Protein AF-A0A8J6JQ94-F1 (afdb_monomer_lite)

pLDDT: mean 73.62, std 25.71, range [22.78, 98.62]

Secondary structure (DSSP, 8-state):
----------TT---PPEEEEE-------TTSPPPS--PPP---SSS---EE------S--SSSSSPPTTPPP--HHHHHHHTSGGGTSS-TTSPPP--SS-HHHHHHHHHHHHHHHHHHHHTTTSPPPSEEEEEHHHHHHHTTTHHHHHHHHHS----TT-TT-SEEEEEETTEEEEEE--GGGHHHHHHHHT---GGGSSHHHHHHTHHHHHHHHHHHHHTS-HHHHHHHHHHTT--EEE---HHHHTT-HHHHHTT-B-TTS-B--S--BTTBPPP-

Structure (mmCIF, N/CA/C/O backbone):
data_AF-A0A8J6JQ94-F1
#
_entry.id   AF-A0A8J6JQ94-F1
#
loop_
_atom_site.group_PDB
_atom_site.id
_atom_site.type_symbol
_atom_site.label_atom_id
_atom_site.label_alt_id
_atom_site.label_comp_id
_atom_site.label_asym_id
_atom_site.label_entity_id
_atom_site.label_seq_id
_atom_site.pdbx_PDB_ins_code
_atom_site.Cartn_x
_atom_site.Cartn_y
_atom_site.Cartn_z
_atom_site.occupancy
_atom_site.B_iso_or_equiv
_atom_site.auth_seq_id
_atom_site.auth_comp_id
_atom_site.auth_asym_id
_atom_site.auth_atom_id
_atom_site.pdbx_PDB_model_num
ATOM 1 N N . TYR A 1 1 ? 13.374 -27.494 -14.392 1.00 22.78 1 TYR A N 1
ATOM 2 C CA . TYR A 1 1 ? 12.382 -27.706 -15.457 1.00 22.78 1 TYR A CA 1
ATOM 3 C C . TYR A 1 1 ? 12.717 -26.686 -16.516 1.00 22.78 1 TYR A C 1
ATOM 5 O O . TYR A 1 1 ? 12.413 -25.514 -16.333 1.00 22.78 1 TYR A O 1
ATOM 13 N N . ASP A 1 2 ? 13.472 -27.131 -17.515 1.00 27.70 2 ASP A N 1
ATOM 14 C CA . ASP A 1 2 ? 13.802 -26.356 -18.704 1.00 27.70 2 ASP A CA 1
ATOM 15 C C . ASP A 1 2 ? 12.518 -26.090 -19.487 1.00 27.70 2 ASP A C 1
ATOM 17 O O . ASP A 1 2 ? 11.820 -27.025 -19.881 1.00 27.70 2 ASP A O 1
ATOM 21 N N . ALA A 1 3 ? 12.187 -24.819 -19.683 1.00 23.89 3 ALA A N 1
ATOM 22 C CA . ALA A 1 3 ? 11.188 -24.394 -20.648 1.00 23.89 3 ALA A CA 1
ATOM 23 C C . ALA A 1 3 ? 11.778 -23.205 -21.403 1.00 23.89 3 ALA A C 1
ATOM 25 O O . ALA A 1 3 ? 12.118 -22.182 -20.809 1.00 23.89 3 ALA A O 1
ATOM 26 N N . ALA A 1 4 ? 11.978 -23.428 -22.698 1.00 22.81 4 ALA A N 1
ATOM 27 C CA . ALA A 1 4 ? 12.585 -22.524 -23.653 1.00 22.81 4 ALA A CA 1
ATOM 28 C C . ALA A 1 4 ? 11.870 -21.167 -23.682 1.00 22.81 4 ALA A C 1
ATOM 30 O O . ALA A 1 4 ? 10.653 -21.113 -23.829 1.00 22.81 4 ALA A O 1
ATOM 31 N N . ILE A 1 5 ? 12.646 -20.087 -23.588 1.00 26.58 5 ILE A N 1
ATOM 32 C CA . ILE A 1 5 ? 12.210 -18.753 -23.996 1.00 26.58 5 ILE A CA 1
ATOM 33 C C . ILE A 1 5 ? 12.167 -18.787 -25.526 1.00 26.58 5 ILE A C 1
ATOM 35 O O . ILE A 1 5 ? 13.197 -18.982 -26.166 1.00 26.58 5 ILE A O 1
ATOM 39 N N . GLY A 1 6 ? 10.970 -18.693 -26.104 1.00 23.58 6 GLY A N 1
ATOM 40 C CA . GLY A 1 6 ? 10.789 -18.660 -27.553 1.00 23.58 6 GLY A CA 1
ATOM 41 C C . GLY A 1 6 ? 11.335 -17.367 -28.160 1.00 23.58 6 GLY A C 1
ATOM 42 O O . GLY A 1 6 ? 11.055 -16.273 -27.669 1.00 23.58 6 GLY A O 1
ATOM 43 N N . ASP A 1 7 ? 12.091 -17.499 -29.249 1.00 22.88 7 ASP A N 1
ATOM 44 C CA . ASP A 1 7 ? 12.628 -16.382 -30.024 1.00 22.88 7 ASP A CA 1
ATOM 45 C C . ASP A 1 7 ? 11.503 -15.509 -30.602 1.00 22.88 7 ASP A C 1
ATOM 47 O O . ASP A 1 7 ? 10.719 -15.942 -31.451 1.00 22.88 7 ASP A O 1
ATOM 51 N N . LEU A 1 8 ? 11.445 -14.240 -30.186 1.00 26.86 8 LEU A N 1
ATOM 52 C CA . LEU A 1 8 ? 10.602 -13.229 -30.821 1.00 26.86 8 LEU A CA 1
ATOM 53 C C . LEU A 1 8 ? 11.426 -12.485 -31.885 1.00 26.86 8 LEU A C 1
ATOM 55 O O . LEU A 1 8 ? 12.088 -11.485 -31.607 1.00 26.86 8 LEU A O 1
ATOM 59 N N . ALA A 1 9 ? 11.397 -12.976 -33.124 1.00 26.77 9 ALA A N 1
ATOM 60 C CA . ALA A 1 9 ? 12.071 -12.334 -34.249 1.00 26.77 9 ALA A CA 1
ATOM 61 C C . ALA A 1 9 ? 11.281 -11.105 -34.744 1.00 26.77 9 ALA A C 1
ATOM 63 O O . ALA A 1 9 ? 10.222 -11.234 -35.358 1.00 26.77 9 ALA A O 1
ATOM 64 N N . VAL A 1 10 ? 11.816 -9.898 -34.530 1.00 31.27 10 VAL A N 1
ATOM 65 C CA . VAL A 1 10 ? 11.388 -8.689 -35.252 1.00 31.27 10 VAL A CA 1
ATOM 66 C C . VAL A 1 10 ? 12.379 -8.460 -36.390 1.00 31.27 10 VAL A C 1
ATOM 68 O O . VAL A 1 10 ? 13.511 -8.039 -36.170 1.00 31.27 10 VAL A O 1
ATOM 71 N N . ALA A 1 11 ? 11.973 -8.781 -37.617 1.00 26.17 11 ALA A N 1
ATOM 72 C CA . ALA A 1 11 ? 12.808 -8.599 -38.798 1.00 26.17 11 ALA A CA 1
ATOM 73 C C . ALA A 1 11 ? 13.051 -7.101 -39.087 1.00 26.17 11 ALA A C 1
ATOM 75 O O . ALA A 1 11 ? 12.090 -6.350 -39.254 1.00 26.17 11 ALA A O 1
ATOM 76 N N . GLY A 1 12 ? 14.324 -6.688 -39.207 1.00 31.45 12 GLY A N 1
ATOM 77 C CA . GLY A 1 12 ? 14.699 -5.474 -39.951 1.00 31.45 12 GLY A CA 1
ATOM 78 C C . GLY A 1 12 ? 15.525 -4.377 -39.260 1.00 31.45 12 GLY A C 1
ATOM 79 O O . GLY A 1 12 ? 15.687 -3.333 -39.882 1.00 31.45 12 GLY A O 1
ATOM 80 N N . ALA A 1 13 ? 16.068 -4.558 -38.049 1.00 32.56 13 ALA A N 1
ATOM 81 C CA . ALA A 1 13 ? 16.917 -3.539 -37.405 1.00 32.56 13 ALA A CA 1
ATOM 82 C C . ALA A 1 13 ? 18.337 -4.071 -37.101 1.00 32.56 13 ALA A C 1
ATOM 84 O O . ALA A 1 13 ? 18.458 -5.051 -36.364 1.00 32.56 13 ALA A O 1
ATOM 85 N N . PRO A 1 14 ? 19.416 -3.467 -37.640 1.00 27.97 14 PRO A N 1
ATOM 86 C CA . PRO A 1 14 ? 20.782 -3.826 -37.275 1.00 27.97 14 PRO A CA 1
ATOM 87 C C . PRO A 1 14 ? 21.162 -3.137 -35.954 1.00 27.97 14 PRO A C 1
ATOM 89 O O . PRO A 1 14 ? 21.397 -1.934 -35.930 1.00 27.97 14 PRO A O 1
ATOM 92 N N . GLY A 1 15 ? 21.218 -3.882 -34.848 1.00 36.84 15 GLY A N 1
ATOM 93 C CA . GLY A 1 15 ? 21.757 -3.379 -33.577 1.00 36.84 15 GLY A CA 1
ATOM 94 C C . GLY A 1 15 ? 21.347 -4.206 -32.356 1.00 36.84 15 GLY A C 1
ATOM 95 O O . GLY A 1 15 ? 20.183 -4.567 -32.207 1.00 36.84 15 GLY A O 1
ATOM 96 N N . LEU A 1 16 ? 22.308 -4.492 -31.472 1.00 38.03 16 LEU A N 1
ATOM 97 C CA . LEU A 1 16 ? 22.062 -5.050 -30.140 1.00 38.03 16 LEU A CA 1
ATOM 98 C C . LEU A 1 16 ? 21.784 -3.882 -29.182 1.00 38.03 16 LEU A C 1
ATOM 100 O O . LEU A 1 16 ? 22.671 -3.057 -28.969 1.00 38.03 16 LEU A O 1
ATOM 104 N N . LEU A 1 17 ? 20.586 -3.801 -28.600 1.00 36.06 17 LEU A N 1
ATOM 105 C CA . LEU A 1 17 ? 20.286 -2.788 -27.586 1.00 36.06 17 LEU A CA 1
ATOM 106 C C . LEU A 1 17 ? 20.910 -3.211 -26.252 1.00 36.06 17 LEU A C 1
ATOM 108 O O . LEU A 1 17 ? 20.540 -4.241 -25.684 1.00 36.06 17 LEU A O 1
ATOM 112 N N . ARG A 1 18 ? 21.861 -2.421 -25.746 1.00 45.94 18 ARG A N 1
ATOM 113 C CA . ARG A 1 18 ? 22.523 -2.707 -24.468 1.00 45.94 18 ARG A CA 1
ATOM 114 C C . ARG A 1 18 ? 21.767 -2.061 -23.317 1.00 45.94 18 ARG A C 1
ATOM 116 O O . ARG A 1 18 ? 21.553 -0.846 -23.304 1.00 45.94 18 ARG A O 1
ATOM 123 N N . PHE A 1 19 ? 21.411 -2.879 -22.332 1.00 37.50 19 PHE A N 1
ATOM 124 C CA . PHE A 1 19 ? 20.862 -2.412 -21.064 1.00 37.50 19 PHE A CA 1
ATOM 125 C C . PHE A 1 19 ? 21.970 -2.390 -20.032 1.00 37.50 19 PHE A C 1
ATOM 127 O O . PHE A 1 19 ? 22.720 -3.354 -19.903 1.00 37.50 19 PHE A O 1
ATOM 134 N N . SER A 1 20 ? 22.040 -1.305 -19.272 1.00 42.28 20 SER A N 1
ATOM 135 C CA . SER A 1 20 ? 22.917 -1.233 -18.112 1.00 42.28 20 SER A CA 1
ATOM 136 C C . SER A 1 20 ? 22.057 -0.932 -16.900 1.00 42.28 20 SER A C 1
ATOM 138 O O . SER A 1 20 ? 21.464 0.138 -16.797 1.00 42.28 20 SER A O 1
ATOM 140 N N . VAL A 1 21 ? 21.921 -1.926 -16.025 1.00 35.88 21 VAL A N 1
ATOM 141 C CA . VAL A 1 21 ? 21.226 -1.786 -14.746 1.00 35.88 21 VAL A CA 1
ATOM 142 C C . VAL A 1 21 ? 22.292 -1.832 -13.666 1.00 35.88 21 VAL A C 1
ATOM 144 O O . VAL A 1 21 ? 22.955 -2.854 -13.496 1.00 35.88 21 VAL A O 1
ATOM 147 N N . PHE A 1 22 ? 22.465 -0.730 -12.946 1.00 41.44 22 PHE A N 1
ATOM 148 C CA . PHE A 1 22 ? 23.505 -0.619 -11.928 1.00 41.44 22 PHE A CA 1
ATOM 149 C C . PHE A 1 22 ? 22.916 -0.845 -10.544 1.00 41.44 22 PHE A C 1
ATOM 151 O O . PHE A 1 22 ? 22.010 -0.140 -10.108 1.00 41.44 22 PHE A O 1
ATOM 158 N N . GLY A 1 23 ? 23.428 -1.859 -9.856 1.00 33.81 23 GLY A N 1
ATOM 159 C CA . GLY A 1 23 ? 23.061 -2.220 -8.492 1.00 33.81 23 GLY A CA 1
ATOM 160 C C . GLY A 1 23 ? 24.265 -2.806 -7.750 1.00 33.81 23 GLY A C 1
ATOM 161 O O . GLY A 1 23 ? 25.325 -2.971 -8.357 1.00 33.81 23 GLY A O 1
ATOM 162 N N . PRO A 1 24 ? 24.138 -3.111 -6.445 1.00 31.47 24 PRO A N 1
ATOM 163 C CA . PRO A 1 24 ? 25.212 -3.724 -5.660 1.00 31.47 24 PRO A CA 1
ATOM 164 C C . PRO A 1 24 ? 25.852 -4.893 -6.400 1.00 31.47 24 PRO A C 1
ATOM 166 O O . PRO A 1 24 ? 25.164 -5.858 -6.734 1.00 31.47 24 PRO A O 1
ATOM 169 N N . GLY A 1 25 ? 27.175 -4.855 -6.558 1.00 33.78 25 GLY A N 1
ATOM 170 C CA . GLY A 1 25 ? 27.938 -6.056 -6.873 1.00 33.78 25 GLY A CA 1
ATOM 171 C C . GLY A 1 25 ? 27.618 -7.139 -5.842 1.00 33.78 25 GLY A C 1
ATOM 172 O O . GLY A 1 25 ? 27.633 -6.888 -4.633 1.00 33.78 25 GLY A O 1
ATOM 173 N N . THR A 1 26 ? 27.279 -8.338 -6.307 1.00 31.98 26 THR A N 1
ATOM 174 C CA . THR A 1 26 ? 27.009 -9.481 -5.437 1.00 31.98 26 THR A CA 1
ATOM 175 C C . THR A 1 26 ? 28.299 -9.884 -4.730 1.00 31.98 26 THR A C 1
ATOM 177 O O . THR A 1 26 ? 29.134 -10.592 -5.288 1.00 31.98 26 THR A O 1
ATOM 180 N N . GLY A 1 27 ? 28.474 -9.433 -3.489 1.00 28.94 27 GLY A N 1
ATOM 181 C CA . GLY A 1 27 ? 29.426 -10.044 -2.572 1.00 28.94 27 GLY A CA 1
ATOM 182 C C . GLY A 1 27 ? 28.994 -11.485 -2.308 1.00 28.94 27 GLY A C 1
ATOM 183 O O . GLY A 1 27 ? 27.861 -11.733 -1.895 1.00 28.94 27 GLY A O 1
ATOM 184 N N . THR A 1 28 ? 29.884 -12.435 -2.571 1.00 30.22 28 THR A N 1
ATOM 185 C CA . THR A 1 28 ? 29.709 -13.869 -2.329 1.00 30.22 28 THR A CA 1
ATOM 186 C C . THR A 1 28 ? 29.639 -14.159 -0.825 1.00 30.22 28 THR A C 1
ATOM 188 O O . THR A 1 28 ? 30.619 -14.525 -0.184 1.00 30.22 28 THR A O 1
ATOM 191 N N . GLY A 1 29 ? 28.461 -13.969 -0.229 1.00 26.78 29 GLY A N 1
ATOM 192 C CA . GLY A 1 29 ? 28.138 -14.462 1.111 1.00 26.78 29 GLY A CA 1
ATOM 193 C C . GLY A 1 29 ? 27.663 -15.923 1.057 1.00 26.78 29 GLY A C 1
ATOM 194 O O . GLY A 1 29 ? 26.919 -16.279 0.141 1.00 26.78 29 GLY A O 1
ATOM 195 N N . PRO A 1 30 ? 28.054 -16.791 2.006 1.00 28.83 30 PRO A N 1
ATOM 196 C CA . PRO A 1 30 ? 27.676 -18.197 1.976 1.00 28.83 30 PRO A CA 1
ATOM 197 C C . PRO A 1 30 ? 26.232 -18.359 2.473 1.00 28.83 30 PRO A C 1
ATOM 199 O O . PRO A 1 30 ? 25.919 -17.958 3.592 1.00 28.83 30 PRO A O 1
ATOM 202 N N . GLY A 1 31 ? 25.348 -18.968 1.673 1.00 29.02 31 GLY A N 1
ATOM 203 C CA . GLY A 1 31 ? 24.096 -19.533 2.204 1.00 29.02 31 GLY A CA 1
ATOM 204 C C . GLY A 1 31 ? 22.820 -19.409 1.371 1.00 29.02 31 GLY A C 1
ATOM 205 O O . GLY A 1 31 ? 21.799 -19.938 1.799 1.00 29.02 31 GLY A O 1
ATOM 206 N N . ILE A 1 32 ? 22.832 -18.779 0.196 1.00 27.81 32 ILE A N 1
ATOM 207 C CA . ILE A 1 32 ? 21.689 -18.812 -0.730 1.00 27.81 32 ILE A CA 1
ATOM 208 C C . ILE A 1 32 ? 22.227 -19.274 -2.084 1.00 27.81 32 ILE A C 1
ATOM 210 O O . ILE A 1 32 ? 23.144 -18.656 -2.618 1.00 27.81 32 ILE A O 1
ATOM 214 N N . GLY A 1 33 ? 21.730 -20.412 -2.580 1.00 25.42 33 GLY A N 1
ATOM 215 C CA . GLY A 1 33 ? 22.138 -20.977 -3.870 1.00 25.42 33 GLY A CA 1
ATOM 216 C C . GLY A 1 33 ? 21.984 -19.965 -5.013 1.00 25.42 33 GLY A C 1
ATOM 217 O O . GLY A 1 33 ? 21.202 -19.019 -4.877 1.00 25.42 33 GLY A O 1
ATOM 218 N N . PRO A 1 34 ? 22.730 -20.130 -6.118 1.00 27.00 34 PRO A N 1
ATOM 219 C CA . PRO A 1 34 ? 22.742 -19.151 -7.190 1.00 27.00 34 PRO A CA 1
ATOM 220 C C . PRO A 1 34 ? 21.320 -19.001 -7.741 1.00 27.00 34 PRO A C 1
ATOM 222 O O . PRO A 1 34 ? 20.707 -19.968 -8.196 1.00 27.00 34 PRO A O 1
ATOM 225 N N . GLY A 1 35 ? 20.783 -17.780 -7.669 1.00 27.88 35 GLY A N 1
ATOM 226 C CA . GLY A 1 35 ? 19.716 -17.359 -8.575 1.00 27.88 35 GLY A CA 1
ATOM 227 C C . GLY A 1 35 ? 20.202 -17.455 -10.029 1.00 27.88 35 GLY A C 1
ATOM 228 O O . GLY A 1 35 ? 21.385 -17.727 -10.242 1.00 27.88 35 GLY A O 1
ATOM 229 N N . PRO A 1 36 ? 19.319 -17.270 -11.027 1.00 26.97 36 PRO A N 1
ATOM 230 C CA . PRO A 1 36 ? 19.687 -17.432 -12.430 1.00 26.97 36 PRO A CA 1
ATOM 231 C C . PRO A 1 36 ? 20.966 -16.649 -12.739 1.00 26.97 36 PRO A C 1
ATOM 233 O O . PRO A 1 36 ? 21.070 -15.459 -12.444 1.00 26.97 36 PRO A O 1
ATOM 236 N N . ASP A 1 37 ? 21.946 -17.381 -13.255 1.00 28.09 37 ASP A N 1
ATOM 237 C CA . ASP A 1 37 ? 23.246 -16.892 -13.680 1.00 28.09 37 ASP A CA 1
ATOM 238 C C . ASP A 1 37 ? 23.046 -15.801 -14.744 1.00 28.09 37 ASP A C 1
ATOM 240 O O . ASP A 1 37 ? 22.542 -16.071 -15.833 1.00 28.09 37 ASP A O 1
ATOM 244 N N . PHE A 1 38 ? 23.397 -14.556 -14.411 1.00 33.09 38 PHE A N 1
ATOM 245 C CA . PHE A 1 38 ? 23.418 -13.421 -15.339 1.00 33.09 38 PHE A CA 1
ATOM 246 C C . PHE A 1 38 ? 24.751 -13.378 -16.102 1.00 33.09 38 PHE A C 1
ATOM 248 O O . PHE A 1 38 ? 25.398 -12.333 -16.190 1.00 33.09 38 PHE A O 1
ATOM 255 N N . SER A 1 39 ? 25.197 -14.518 -16.623 1.00 23.92 39 SER A N 1
ATOM 256 C CA . SER A 1 39 ? 26.337 -14.554 -17.531 1.00 23.92 39 SER A CA 1
ATOM 257 C C . SER A 1 39 ? 25.931 -13.975 -18.893 1.00 23.92 39 SER A C 1
ATOM 259 O O . SER A 1 39 ? 24.844 -14.282 -19.388 1.00 23.92 39 SER A O 1
ATOM 261 N N . PRO A 1 40 ? 26.769 -13.125 -19.512 1.00 29.83 40 PRO A N 1
ATOM 262 C CA . PRO A 1 40 ? 26.501 -12.584 -20.838 1.00 29.83 40 PRO A CA 1
ATOM 263 C C . PRO A 1 40 ? 26.423 -13.724 -21.861 1.00 29.83 40 PRO A C 1
ATOM 265 O O . PRO A 1 40 ? 27.342 -14.537 -21.957 1.00 29.83 40 PRO A O 1
ATOM 268 N N . ASP A 1 41 ? 25.330 -13.775 -22.623 1.00 29.14 41 ASP A N 1
ATOM 269 C CA . ASP A 1 41 ? 25.163 -14.708 -23.739 1.00 29.14 41 ASP A CA 1
ATOM 270 C C . ASP A 1 41 ? 26.240 -14.435 -24.815 1.00 29.14 41 ASP A C 1
ATOM 272 O O . ASP A 1 41 ? 26.345 -13.302 -25.299 1.00 29.14 41 ASP A O 1
ATOM 276 N N . PRO A 1 42 ? 27.075 -15.426 -25.187 1.00 30.30 42 PRO A N 1
ATOM 277 C CA . PRO A 1 42 ? 28.129 -15.251 -26.177 1.00 30.30 42 PRO A CA 1
ATOM 278 C C . PRO A 1 42 ? 27.656 -15.402 -27.633 1.00 30.30 42 PRO A C 1
ATOM 280 O O . PRO A 1 42 ? 28.509 -15.391 -28.523 1.00 30.30 42 PRO A O 1
ATOM 283 N N . ASN A 1 43 ? 26.357 -15.563 -27.923 1.00 28.11 43 ASN A N 1
ATOM 284 C CA . ASN A 1 43 ? 25.892 -15.862 -29.281 1.00 28.11 43 ASN A CA 1
ATOM 285 C C . ASN A 1 43 ? 25.272 -14.640 -30.013 1.00 28.11 43 ASN A C 1
ATOM 287 O O . ASN A 1 43 ? 24.154 -14.237 -29.704 1.00 28.11 43 ASN A O 1
ATOM 291 N N . PRO A 1 44 ? 25.936 -14.044 -31.028 1.00 30.67 44 PRO A N 1
ATOM 292 C CA . PRO A 1 44 ? 25.469 -12.833 -31.719 1.00 30.67 44 PRO A CA 1
ATOM 293 C C . PRO A 1 44 ? 24.521 -13.112 -32.908 1.00 30.67 44 PRO A C 1
ATOM 295 O O . PRO A 1 44 ? 24.387 -12.285 -33.811 1.00 30.67 44 PRO A O 1
ATOM 298 N N . GLY A 1 45 ? 23.894 -14.287 -32.973 1.00 24.30 45 GLY A N 1
ATOM 299 C CA . GLY A 1 45 ? 23.138 -14.733 -34.144 1.00 24.30 45 GLY A CA 1
ATOM 300 C C . GLY A 1 45 ? 21.665 -14.318 -34.137 1.00 24.30 45 GLY A C 1
ATOM 301 O O . GLY A 1 45 ? 20.857 -14.966 -33.490 1.00 24.30 45 GLY A O 1
ATOM 302 N N . ASN A 1 46 ? 21.319 -13.301 -34.934 1.00 25.64 46 ASN A N 1
ATOM 303 C CA . ASN A 1 46 ? 19.971 -12.984 -35.439 1.00 25.64 46 ASN A CA 1
ATOM 304 C C . ASN A 1 46 ? 18.816 -12.989 -34.414 1.00 25.64 46 ASN A C 1
ATOM 306 O O . ASN A 1 46 ? 17.852 -13.740 -34.545 1.00 25.64 46 ASN A O 1
ATOM 310 N N . GLY A 1 47 ? 18.861 -12.052 -33.468 1.00 24.44 47 GLY A N 1
ATOM 311 C CA . GLY A 1 47 ? 17.743 -11.698 -32.591 1.00 24.44 47 GLY A CA 1
ATOM 312 C C . GLY A 1 47 ? 18.004 -10.366 -31.882 1.00 24.44 47 GLY A C 1
ATOM 313 O O . GLY A 1 47 ? 19.155 -9.958 -31.730 1.00 24.44 47 GLY A O 1
ATOM 314 N N . LEU A 1 48 ? 16.948 -9.665 -31.456 1.00 26.94 48 LEU A N 1
ATOM 315 C CA . LEU A 1 48 ? 17.069 -8.548 -30.511 1.00 26.94 48 LEU A CA 1
ATOM 316 C C . LEU A 1 48 ? 17.507 -9.119 -29.151 1.00 26.94 48 LEU A C 1
ATOM 318 O O . LEU A 1 48 ? 16.668 -9.513 -28.346 1.00 26.94 48 LEU A O 1
ATOM 322 N N . GLY A 1 49 ? 18.814 -9.216 -28.912 1.00 27.22 49 GLY A N 1
ATOM 323 C CA . GLY A 1 49 ? 19.370 -9.705 -27.649 1.00 27.22 49 GLY A CA 1
ATOM 324 C C . GLY A 1 49 ? 19.444 -8.610 -26.580 1.00 27.22 49 GLY A C 1
ATOM 325 O O . GLY A 1 49 ? 19.898 -7.498 -26.853 1.00 27.22 49 GLY A O 1
ATOM 326 N N . LEU A 1 50 ? 19.030 -8.932 -25.351 1.00 31.23 50 LEU A N 1
ATOM 327 C CA . LEU A 1 50 ? 19.297 -8.129 -24.154 1.00 31.23 50 LEU A CA 1
ATOM 328 C C . LEU A 1 50 ? 20.728 -8.412 -23.679 1.00 31.23 50 LEU A C 1
ATOM 330 O O . LEU A 1 50 ? 20.969 -9.375 -22.957 1.00 31.23 50 LEU A O 1
ATOM 334 N N . GLY A 1 51 ? 21.687 -7.583 -24.087 1.00 30.42 51 GLY A N 1
ATOM 335 C CA . GLY A 1 51 ? 23.056 -7.655 -23.574 1.00 30.42 51 GLY A CA 1
ATOM 336 C C . GLY A 1 51 ? 23.237 -6.761 -22.348 1.00 30.42 51 GLY A C 1
ATOM 337 O O . GLY A 1 51 ? 23.168 -5.538 -22.479 1.00 30.42 51 GLY A O 1
ATOM 338 N N . LEU A 1 52 ? 23.517 -7.351 -21.181 1.00 33.50 52 LEU A N 1
ATOM 339 C CA . LEU A 1 52 ? 24.125 -6.641 -20.050 1.00 33.50 52 LEU A CA 1
ATOM 340 C C . LEU A 1 52 ? 25.636 -6.561 -20.320 1.00 33.50 52 LEU A C 1
ATOM 342 O O . LEU A 1 52 ? 26.386 -7.485 -20.018 1.00 33.50 52 LEU A O 1
ATOM 346 N N . GLY A 1 53 ? 26.079 -5.500 -20.994 1.00 30.77 53 GLY A N 1
ATOM 347 C CA . GLY A 1 53 ? 27.503 -5.244 -21.230 1.00 30.77 53 GLY A CA 1
ATOM 348 C C . GLY A 1 53 ? 28.111 -4.398 -20.106 1.00 30.77 53 GLY A C 1
ATOM 349 O O . GLY A 1 53 ? 27.382 -3.655 -19.451 1.00 30.77 53 GLY A O 1
ATOM 350 N N . PRO A 1 54 ? 29.436 -4.437 -19.880 1.00 30.94 54 PRO A N 1
ATOM 351 C CA . PRO A 1 54 ? 30.095 -3.440 -19.049 1.00 30.94 54 PRO A CA 1
ATOM 352 C C . PRO A 1 54 ? 30.022 -2.088 -19.767 1.00 30.94 54 PRO A C 1
ATOM 354 O O . PRO A 1 54 ? 30.713 -1.850 -20.758 1.00 30.94 54 PRO A O 1
ATOM 357 N N . VAL A 1 55 ? 29.151 -1.213 -19.284 1.00 33.91 55 VAL A N 1
ATOM 358 C CA . VAL A 1 55 ? 29.059 0.194 -19.689 1.00 33.91 55 VAL A CA 1
ATOM 359 C C . VAL A 1 55 ? 29.510 1.020 -18.480 1.00 33.91 55 VAL A C 1
ATOM 361 O O . VAL A 1 55 ? 29.289 0.572 -17.349 1.00 33.91 55 VAL A O 1
ATOM 364 N N . PRO A 1 56 ? 30.197 2.164 -18.660 1.00 33.56 56 PRO A N 1
ATOM 365 C CA . PRO A 1 56 ? 30.556 3.035 -17.546 1.00 33.56 56 PRO A CA 1
ATOM 366 C C . PRO A 1 56 ? 29.352 3.268 -16.628 1.00 33.56 56 PRO A C 1
ATOM 368 O O . PRO A 1 56 ? 28.270 3.610 -17.098 1.00 33.56 56 PRO A O 1
ATOM 371 N N . ASN A 1 57 ? 29.557 3.009 -15.338 1.00 36.28 57 ASN A N 1
ATOM 372 C CA . ASN A 1 57 ? 28.560 3.128 -14.283 1.00 36.28 57 ASN A CA 1
ATOM 373 C C . ASN A 1 57 ? 28.019 4.576 -14.213 1.00 36.28 57 ASN A C 1
ATOM 375 O O . ASN A 1 57 ? 28.753 5.535 -14.390 1.00 36.28 57 ASN A O 1
ATOM 379 N N . PRO A 1 58 ? 26.724 4.790 -14.010 1.00 34.41 58 PRO A N 1
ATOM 380 C CA . PRO A 1 58 ? 26.142 6.059 -13.625 1.00 34.41 58 PRO A CA 1
ATOM 381 C C . PRO A 1 58 ? 25.284 5.814 -12.387 1.00 34.41 58 PRO A C 1
ATOM 383 O O . PRO A 1 58 ? 24.061 5.713 -12.424 1.00 34.41 58 PRO A O 1
ATOM 386 N N . GLY A 1 59 ? 25.952 5.703 -11.248 1.00 34.06 59 GLY A N 1
ATOM 387 C CA . GLY A 1 59 ? 25.253 5.727 -9.978 1.00 34.06 59 GLY A CA 1
ATOM 388 C C . GLY A 1 59 ? 25.989 4.963 -8.913 1.00 34.06 59 GLY A C 1
ATOM 389 O O . GLY A 1 59 ? 25.643 3.817 -8.654 1.00 34.06 59 GLY A O 1
ATOM 390 N N . LEU A 1 60 ? 26.970 5.627 -8.296 1.00 40.91 60 LEU A N 1
ATOM 391 C CA . LEU A 1 60 ? 27.203 5.681 -6.848 1.00 40.91 60 LEU A CA 1
ATOM 392 C C . LEU A 1 60 ? 28.415 6.570 -6.521 1.00 40.91 60 LEU A C 1
ATOM 394 O O . LEU A 1 60 ? 29.341 6.152 -5.834 1.00 40.91 60 LEU A O 1
ATOM 398 N N . SER A 1 61 ? 28.394 7.842 -6.923 1.00 36.28 61 SER A N 1
ATOM 399 C CA . SER A 1 61 ? 29.284 8.823 -6.304 1.00 36.28 61 SER A CA 1
ATOM 400 C C . SER A 1 61 ? 28.464 9.870 -5.549 1.00 36.28 61 SER A C 1
ATOM 402 O O . SER A 1 61 ? 27.515 10.412 -6.111 1.00 36.28 61 SER A O 1
ATOM 404 N N . PRO A 1 62 ? 28.825 10.233 -4.304 1.00 37.12 62 PRO A N 1
ATOM 405 C CA . PRO A 1 62 ? 28.427 11.520 -3.730 1.00 37.12 62 PRO A CA 1
ATOM 406 C C . PRO A 1 62 ? 29.007 12.721 -4.515 1.00 37.12 62 PRO A C 1
ATOM 408 O O . PRO A 1 62 ? 28.780 13.867 -4.134 1.00 37.12 62 PRO A O 1
ATOM 411 N N . SER A 1 63 ? 29.756 12.478 -5.597 1.00 33.06 63 SER A N 1
ATOM 412 C CA . SER A 1 63 ? 30.225 13.473 -6.556 1.00 33.06 63 SER A CA 1
ATOM 413 C C . SER A 1 63 ? 29.272 13.584 -7.761 1.00 33.06 63 SER A C 1
ATOM 415 O O . SER A 1 63 ? 28.817 12.561 -8.272 1.00 33.06 63 SER A O 1
ATOM 417 N N . PRO A 1 64 ? 28.985 14.794 -8.270 1.00 33.66 64 PRO A N 1
ATOM 418 C CA . PRO A 1 64 ? 28.221 14.967 -9.505 1.00 33.66 64 PRO A CA 1
ATOM 419 C C . PRO A 1 64 ? 28.987 14.392 -10.716 1.00 33.66 64 PRO A C 1
ATOM 421 O O . PRO A 1 64 ? 30.047 14.905 -11.072 1.00 33.66 64 PRO A O 1
ATOM 424 N N . GLY A 1 65 ? 28.459 13.338 -11.356 1.00 39.84 65 GLY A N 1
ATOM 425 C CA . GLY A 1 65 ? 28.995 12.760 -12.601 1.00 39.84 65 GLY A CA 1
ATOM 426 C C . GLY A 1 65 ? 28.669 11.266 -12.808 1.00 39.84 65 GLY A C 1
ATOM 427 O O . GLY A 1 65 ? 28.138 10.635 -11.894 1.00 39.84 65 GLY A O 1
ATOM 428 N N . PRO A 1 66 ? 28.970 10.691 -13.993 1.00 41.34 66 PRO A N 1
ATOM 429 C CA . PRO A 1 66 ? 28.841 9.251 -14.240 1.00 41.34 66 PRO A CA 1
ATOM 430 C C . PRO A 1 66 ? 29.774 8.465 -13.296 1.00 41.34 66 PRO A C 1
ATOM 432 O O . PRO A 1 66 ? 30.968 8.750 -13.213 1.00 41.34 66 PRO A O 1
ATOM 435 N N . GLY A 1 67 ? 29.196 7.528 -12.541 1.00 42.34 67 GLY A N 1
ATOM 436 C CA . GLY A 1 67 ? 29.840 6.661 -11.551 1.00 42.34 67 GLY A CA 1
ATOM 437 C C . GLY A 1 67 ? 31.033 5.849 -12.074 1.00 42.34 67 GLY A C 1
ATOM 438 O O . GLY A 1 67 ? 31.086 5.366 -13.203 1.00 42.34 67 GLY A O 1
ATOM 439 N N . GLY A 1 68 ? 32.056 5.692 -11.245 1.00 41.06 68 GLY A N 1
ATOM 440 C CA . GLY A 1 68 ? 33.271 4.983 -11.632 1.00 41.06 68 GLY A CA 1
ATOM 441 C C . GLY A 1 68 ? 33.232 3.502 -11.263 1.00 41.06 68 GLY A C 1
ATOM 442 O O . GLY A 1 68 ? 32.484 3.068 -10.393 1.00 41.06 68 GLY A O 1
ATOM 443 N N . VAL A 1 69 ? 34.170 2.733 -11.822 1.00 43.72 69 VAL A N 1
ATOM 444 C CA . VAL A 1 69 ? 34.546 1.378 -11.348 1.00 43.72 69 VAL A CA 1
ATOM 445 C C . VAL A 1 69 ? 35.103 1.377 -9.909 1.00 43.72 69 VAL A C 1
ATOM 447 O O . VAL A 1 69 ? 35.380 0.322 -9.350 1.00 43.72 69 VAL A O 1
ATOM 450 N N . ASN A 1 70 ? 35.271 2.567 -9.322 1.00 44.03 70 ASN A N 1
ATOM 451 C CA . ASN A 1 70 ? 35.807 2.821 -7.987 1.00 44.03 70 ASN A CA 1
ATOM 452 C C . ASN A 1 70 ? 34.734 3.308 -6.994 1.00 44.03 70 ASN A C 1
ATOM 454 O O . ASN A 1 70 ? 35.082 3.761 -5.902 1.00 44.03 70 ASN A O 1
ATOM 458 N N . ASP A 1 71 ? 33.453 3.267 -7.369 1.00 51.66 71 ASP A N 1
ATOM 459 C CA . ASP A 1 71 ? 32.363 3.653 -6.475 1.00 51.66 71 ASP A CA 1
ATOM 460 C C . ASP A 1 71 ? 32.259 2.670 -5.288 1.00 51.66 71 ASP A C 1
ATOM 462 O O . ASP A 1 71 ? 32.476 1.462 -5.447 1.00 51.66 71 ASP A O 1
ATOM 466 N N . PRO A 1 72 ? 31.943 3.154 -4.072 1.00 53.00 72 PRO A N 1
ATOM 467 C CA . PRO A 1 72 ? 31.803 2.288 -2.911 1.00 53.00 72 PRO A CA 1
ATOM 468 C C . PRO A 1 72 ? 30.628 1.309 -3.087 1.00 53.00 72 PRO A C 1
ATOM 470 O O . PRO A 1 72 ? 29.590 1.671 -3.649 1.00 53.00 72 PRO A O 1
ATOM 473 N N . PRO A 1 73 ? 30.735 0.074 -2.562 1.00 59.44 73 PRO A N 1
ATOM 474 C CA . PRO A 1 73 ? 29.667 -0.912 -2.677 1.00 59.44 73 PRO A CA 1
ATOM 475 C C . PRO A 1 73 ? 28.400 -0.435 -1.956 1.00 59.44 73 PRO A C 1
ATOM 477 O O . PRO A 1 73 ? 28.463 0.017 -0.810 1.00 59.44 73 PRO A O 1
ATOM 480 N N . MET A 1 74 ? 27.232 -0.598 -2.588 1.00 67.69 74 MET A N 1
ATOM 481 C CA . MET A 1 74 ? 25.955 -0.219 -1.979 1.00 67.69 74 MET A CA 1
ATOM 482 C C . MET A 1 74 ? 24.843 -1.221 -2.229 1.00 67.69 74 MET A C 1
ATOM 484 O O . MET A 1 74 ? 24.467 -1.463 -3.368 1.00 67.69 74 MET A O 1
ATOM 488 N N . SER A 1 75 ? 24.264 -1.750 -1.151 1.00 77.62 75 SER A N 1
ATOM 489 C CA . SER A 1 75 ? 23.109 -2.647 -1.223 1.00 77.62 75 SER A CA 1
ATOM 490 C C . SER A 1 75 ? 21.812 -1.907 -1.576 1.00 77.62 75 SER A C 1
ATOM 492 O O . SER A 1 75 ? 21.685 -0.712 -1.312 1.00 77.62 75 SER A O 1
ATOM 494 N N . GLU A 1 76 ? 20.791 -2.622 -2.061 1.00 79.88 76 GLU A N 1
ATOM 495 C CA . GLU A 1 76 ? 19.438 -2.058 -2.222 1.00 79.88 76 GLU A CA 1
ATOM 496 C C . GLU A 1 76 ? 18.875 -1.496 -0.911 1.00 79.88 76 GLU A C 1
ATOM 498 O O . GLU A 1 76 ? 18.162 -0.495 -0.917 1.00 79.88 76 GLU A O 1
ATOM 503 N N . LEU A 1 77 ? 19.227 -2.091 0.235 1.00 82.69 77 LEU A N 1
ATOM 504 C CA . LEU A 1 77 ? 18.865 -1.535 1.538 1.00 82.69 77 LEU A CA 1
ATOM 505 C C . LEU A 1 77 ? 19.543 -0.180 1.785 1.00 82.69 77 LEU A C 1
ATOM 507 O O . LEU A 1 77 ? 18.912 0.725 2.328 1.00 82.69 77 LEU A O 1
ATOM 511 N N . GLY A 1 78 ? 20.803 -0.035 1.367 1.00 82.88 78 GLY A N 1
ATOM 512 C CA . GLY A 1 78 ? 21.519 1.239 1.381 1.00 82.88 78 GLY A CA 1
ATOM 513 C C . GLY A 1 78 ? 20.850 2.281 0.485 1.00 82.88 78 GLY A C 1
ATOM 514 O O . GLY A 1 78 ? 20.610 3.399 0.933 1.00 82.88 78 GLY A O 1
ATOM 515 N N . LEU A 1 79 ? 20.443 1.899 -0.729 1.00 83.00 79 LEU A N 1
ATOM 516 C CA . LEU A 1 79 ? 19.715 2.787 -1.643 1.00 83.00 79 LEU A CA 1
ATOM 517 C C . LEU A 1 79 ? 18.365 3.235 -1.064 1.00 83.00 79 LEU A C 1
ATOM 519 O O . LEU A 1 79 ? 18.034 4.417 -1.129 1.00 83.00 79 LEU A O 1
ATOM 523 N N . LEU A 1 80 ? 17.611 2.327 -0.432 1.00 87.50 80 LEU A N 1
ATOM 524 C CA . LEU A 1 80 ? 16.370 2.663 0.283 1.00 87.50 80 LEU A CA 1
ATOM 525 C C . LEU A 1 80 ? 16.605 3.647 1.440 1.00 87.50 80 LEU A C 1
ATOM 527 O O . LEU A 1 80 ? 15.727 4.457 1.751 1.00 87.50 80 LEU A O 1
ATOM 531 N N . ALA A 1 81 ? 17.755 3.551 2.112 1.00 88.75 81 ALA A N 1
ATOM 532 C CA . ALA A 1 81 ? 18.127 4.473 3.177 1.00 88.75 81 ALA A CA 1
ATOM 533 C C . ALA A 1 81 ? 18.456 5.863 2.614 1.00 88.75 81 ALA A C 1
ATOM 535 O O . ALA A 1 81 ? 17.916 6.856 3.099 1.00 88.75 81 ALA A O 1
ATOM 536 N N . LEU A 1 82 ? 19.287 5.925 1.568 1.00 87.44 82 LEU A N 1
ATOM 537 C CA . LEU A 1 82 ? 19.708 7.181 0.943 1.00 87.44 82 LEU A CA 1
ATOM 538 C C . LEU A 1 82 ? 18.566 7.923 0.246 1.00 87.44 82 LEU A C 1
ATOM 540 O O . LEU A 1 82 ? 18.535 9.148 0.272 1.00 87.44 82 LEU A O 1
ATOM 544 N N . SER A 1 83 ? 17.609 7.204 -0.342 1.00 87.19 83 SER A N 1
ATOM 545 C CA . SER A 1 83 ? 16.472 7.816 -1.043 1.00 87.19 83 SER A CA 1
ATOM 546 C C . SER A 1 83 ? 15.450 8.466 -0.104 1.00 87.19 83 SER A C 1
ATOM 548 O O . SER A 1 83 ? 14.495 9.095 -0.557 1.00 87.19 83 SER A O 1
ATOM 550 N N . GLY A 1 84 ? 15.591 8.269 1.211 1.00 88.69 84 GLY A N 1
ATOM 551 C CA . GLY A 1 84 ? 14.624 8.714 2.212 1.00 88.69 84 GLY A CA 1
ATOM 552 C C . GLY A 1 84 ? 13.403 7.800 2.366 1.00 88.69 84 GLY A C 1
ATOM 553 O O . GLY A 1 84 ? 12.590 8.034 3.262 1.00 88.69 84 GLY A O 1
ATOM 554 N N . LEU A 1 85 ? 13.273 6.720 1.581 1.00 89.75 85 LEU A N 1
ATOM 555 C CA . LEU A 1 85 ? 12.135 5.793 1.675 1.00 89.75 85 LEU A CA 1
ATOM 556 C C . LEU A 1 85 ? 12.030 5.105 3.043 1.00 89.75 85 LEU A C 1
ATOM 558 O O . LEU A 1 85 ? 10.932 4.964 3.585 1.00 89.75 85 LEU A O 1
ATOM 562 N N . LEU A 1 86 ? 13.152 4.708 3.650 1.00 91.69 86 LEU A N 1
ATOM 563 C CA . LEU A 1 86 ? 13.132 4.164 5.017 1.00 91.69 86 LEU A CA 1
ATOM 564 C C . LEU A 1 86 ? 12.666 5.208 6.054 1.00 91.69 86 LEU A C 1
ATOM 566 O O . LEU A 1 86 ? 12.102 4.860 7.094 1.00 91.69 86 LEU A O 1
ATOM 570 N N . GLY A 1 87 ? 12.849 6.501 5.775 1.00 90.00 87 GLY A N 1
ATOM 571 C CA . GLY A 1 87 ? 12.448 7.599 6.658 1.00 90.00 87 GLY A CA 1
ATOM 572 C C . GLY A 1 87 ? 10.938 7.701 6.886 1.00 90.00 87 GLY A C 1
ATOM 573 O O . GLY A 1 87 ? 10.508 8.281 7.881 1.00 90.00 87 GLY A O 1
ATOM 574 N N . ILE A 1 88 ? 10.132 7.091 6.016 1.00 87.94 88 ILE A N 1
ATOM 575 C CA . ILE A 1 88 ? 8.670 7.235 6.006 1.00 87.94 88 ILE A CA 1
ATOM 576 C C . ILE A 1 88 ? 7.917 5.909 6.192 1.00 87.94 88 ILE A C 1
ATOM 578 O O . ILE A 1 88 ? 6.700 5.911 6.361 1.00 87.94 88 ILE A O 1
ATOM 582 N N . MET A 1 89 ? 8.618 4.773 6.166 1.00 89.62 89 MET A N 1
ATOM 583 C CA . MET A 1 89 ? 8.018 3.443 6.281 1.00 89.62 89 MET A CA 1
ATOM 584 C C . MET A 1 89 ? 8.091 2.893 7.706 1.00 89.62 89 MET A C 1
ATOM 586 O O . MET A 1 89 ? 9.163 2.813 8.306 1.00 89.62 89 MET A O 1
ATOM 590 N N . GLY A 1 90 ? 6.953 2.426 8.217 1.00 89.25 90 GLY A N 1
ATOM 591 C CA . GLY A 1 90 ? 6.836 1.790 9.531 1.00 89.25 90 GLY A CA 1
ATOM 592 C C . GLY A 1 90 ? 6.202 2.688 10.591 1.00 89.25 90 GLY A C 1
ATOM 593 O O . GLY A 1 90 ? 5.678 3.764 10.298 1.00 89.25 90 GLY A O 1
ATOM 594 N N . GLU A 1 91 ? 6.229 2.216 11.834 1.00 88.06 91 GLU A N 1
ATOM 595 C CA . GLU A 1 91 ? 5.646 2.907 12.986 1.00 88.06 91 GLU A CA 1
ATOM 596 C C . GLU A 1 91 ? 6.577 3.996 13.534 1.00 88.06 91 GLU A C 1
ATOM 598 O O . GLU A 1 91 ? 7.809 3.885 13.499 1.00 88.06 91 GLU A O 1
ATOM 603 N N . ALA A 1 92 ? 5.980 5.061 14.073 1.00 86.62 92 ALA A N 1
ATOM 604 C CA . ALA A 1 92 ? 6.722 6.059 14.832 1.00 86.62 92 ALA A CA 1
ATOM 605 C C . ALA A 1 92 ? 7.339 5.409 16.085 1.00 86.62 92 ALA A C 1
ATOM 607 O O . ALA A 1 92 ? 6.731 4.544 16.710 1.00 86.62 92 ALA A O 1
ATOM 608 N N . GLY A 1 93 ? 8.565 5.799 16.443 1.00 89.25 93 GLY A N 1
ATOM 609 C CA . GLY A 1 93 ? 9.271 5.240 17.605 1.00 89.25 93 GLY A CA 1
ATOM 610 C C . GLY A 1 93 ? 9.846 3.828 17.417 1.00 89.25 93 GLY A C 1
ATOM 611 O O . GLY A 1 93 ? 10.553 3.352 18.300 1.00 89.25 93 GLY A O 1
ATOM 612 N N . ARG A 1 94 ? 9.612 3.170 16.272 1.00 92.31 94 ARG A N 1
ATOM 613 C CA . ARG A 1 94 ? 10.268 1.906 15.902 1.00 92.31 94 ARG A CA 1
ATOM 614 C C . ARG A 1 94 ? 11.353 2.123 14.838 1.00 92.31 94 ARG A C 1
ATOM 616 O O . ARG A 1 94 ? 11.334 3.154 14.147 1.00 92.31 94 ARG A O 1
ATOM 623 N N . PRO A 1 95 ? 12.308 1.180 14.694 1.00 93.44 95 PRO A N 1
ATOM 624 C CA . PRO A 1 95 ? 13.218 1.170 13.555 1.00 93.44 95 PRO A CA 1
ATOM 625 C C . PRO A 1 95 ? 12.448 1.219 12.222 1.00 93.44 95 PRO A C 1
ATOM 627 O O . PRO A 1 95 ? 11.333 0.693 12.154 1.00 93.44 95 PRO A O 1
ATOM 630 N N . PRO A 1 96 ? 13.016 1.837 11.169 1.00 94.06 96 PRO A N 1
ATOM 631 C CA . PRO A 1 96 ? 12.423 1.836 9.836 1.00 94.06 96 PRO A CA 1
ATOM 632 C C . PRO A 1 96 ? 11.982 0.447 9.373 1.00 94.06 96 PRO A C 1
ATOM 634 O O . PRO A 1 96 ? 12.729 -0.525 9.498 1.00 94.06 96 PRO A O 1
ATOM 637 N N . ALA A 1 97 ? 10.792 0.371 8.784 1.00 93.00 97 ALA A N 1
ATOM 638 C CA . ALA A 1 97 ? 10.341 -0.821 8.079 1.00 93.00 97 ALA A CA 1
ATOM 639 C C . ALA A 1 97 ? 10.697 -0.731 6.589 1.00 93.00 97 ALA A C 1
ATOM 641 O O . ALA A 1 97 ? 11.002 0.340 6.067 1.00 93.00 97 ALA A O 1
ATOM 642 N N . ARG A 1 98 ? 10.614 -1.861 5.885 1.00 89.44 98 ARG A N 1
ATOM 643 C CA . ARG A 1 98 ? 10.741 -1.925 4.427 1.00 89.44 98 ARG A CA 1
ATOM 644 C C . ARG A 1 98 ? 9.799 -2.967 3.854 1.00 89.44 98 ARG A C 1
ATOM 646 O O . ARG A 1 98 ? 9.443 -3.928 4.536 1.00 89.44 98 ARG A O 1
ATOM 653 N N . LEU A 1 99 ? 9.462 -2.810 2.581 1.00 88.81 99 LEU A N 1
ATOM 654 C CA . LEU A 1 99 ? 8.839 -3.884 1.822 1.00 88.81 99 LEU A CA 1
ATOM 655 C C . LEU A 1 99 ? 9.824 -5.051 1.642 1.00 88.81 99 LEU A C 1
ATOM 657 O O . LEU A 1 99 ? 11.043 -4.864 1.554 1.00 88.81 99 LEU A O 1
ATOM 661 N N . ALA A 1 100 ? 9.276 -6.264 1.614 1.00 84.94 100 ALA A N 1
ATOM 662 C CA . ALA A 1 100 ? 10.037 -7.472 1.326 1.00 84.94 100 ALA A CA 1
ATOM 663 C C . ALA A 1 100 ? 10.443 -7.540 -0.158 1.00 84.94 100 ALA A C 1
ATOM 665 O O . ALA A 1 100 ? 9.849 -6.880 -1.014 1.00 84.94 100 ALA A O 1
ATOM 666 N N . GLY A 1 101 ? 11.439 -8.375 -0.461 1.00 85.25 101 GLY A N 1
ATOM 667 C CA . GLY A 1 101 ? 11.981 -8.534 -1.812 1.00 85.25 101 GLY A CA 1
ATOM 668 C C . GLY A 1 101 ? 12.815 -7.339 -2.283 1.00 85.25 101 GLY A C 1
ATOM 669 O O . GLY A 1 101 ? 13.315 -6.566 -1.464 1.00 85.25 101 GLY A O 1
ATOM 670 N N . HIS A 1 102 ? 12.937 -7.218 -3.605 1.00 84.50 102 HIS A N 1
ATOM 671 C CA . HIS A 1 102 ? 13.829 -6.292 -4.310 1.00 84.50 102 HIS A CA 1
ATOM 672 C C . HIS A 1 102 ? 13.022 -5.251 -5.102 1.00 84.50 102 HIS A C 1
ATOM 674 O O . HIS A 1 102 ? 13.021 -5.229 -6.330 1.00 84.50 102 HIS A O 1
ATOM 680 N N . GLN A 1 103 ? 12.235 -4.433 -4.389 1.00 87.75 103 GLN A N 1
ATOM 681 C CA . GLN A 1 103 ? 11.283 -3.499 -5.013 1.00 87.75 103 GLN A CA 1
ATOM 682 C C . GLN A 1 103 ? 11.948 -2.515 -5.996 1.00 87.75 103 GLN A C 1
ATOM 684 O O . GLN A 1 103 ? 11.416 -2.363 -7.100 1.00 87.75 103 GLN A O 1
ATOM 689 N N . PRO A 1 104 ? 13.099 -1.888 -5.666 1.00 83.75 104 PRO A N 1
ATOM 690 C CA . PRO A 1 104 ? 13.865 -1.111 -6.638 1.00 83.75 104 PRO A CA 1
ATOM 691 C C . PRO A 1 104 ? 14.222 -1.901 -7.896 1.00 83.75 104 PRO A C 1
ATOM 693 O O . PRO A 1 104 ? 13.977 -1.417 -8.999 1.00 83.75 104 PRO A O 1
ATOM 696 N N . ALA A 1 105 ? 14.741 -3.126 -7.755 1.00 83.56 105 ALA A N 1
ATOM 697 C CA . ALA A 1 105 ? 15.143 -3.937 -8.903 1.00 83.56 105 ALA A CA 1
ATOM 698 C C . ALA A 1 105 ? 13.952 -4.291 -9.811 1.00 83.56 105 ALA A C 1
ATOM 700 O O . ALA A 1 105 ? 14.052 -4.206 -11.034 1.00 83.56 105 ALA A O 1
ATOM 701 N N . TYR A 1 106 ? 12.795 -4.623 -9.229 1.00 87.25 106 TYR A N 1
ATOM 702 C CA . TYR A 1 106 ? 11.577 -4.903 -9.999 1.00 87.25 106 TYR A CA 1
ATOM 703 C C . TYR A 1 106 ? 11.111 -3.676 -10.794 1.00 87.25 106 TYR A C 1
ATOM 705 O O . TYR A 1 106 ? 10.751 -3.790 -11.967 1.00 87.25 106 TYR A O 1
ATOM 713 N N . ALA A 1 107 ? 11.147 -2.493 -10.175 1.00 89.50 107 ALA A N 1
ATOM 714 C CA . ALA A 1 107 ? 10.797 -1.242 -10.838 1.00 89.50 107 ALA A CA 1
ATOM 715 C C . ALA A 1 107 ? 11.815 -0.851 -11.921 1.00 89.50 107 ALA A C 1
ATOM 717 O O . ALA A 1 107 ? 11.412 -0.364 -12.977 1.00 89.50 107 ALA A O 1
ATOM 718 N N . ALA A 1 108 ? 13.105 -1.128 -11.710 1.00 85.31 108 ALA A N 1
ATOM 719 C CA . ALA A 1 108 ? 14.145 -0.924 -12.714 1.00 85.31 108 ALA A CA 1
ATOM 720 C C . ALA A 1 108 ? 13.932 -1.833 -13.933 1.00 85.31 108 ALA A C 1
ATOM 722 O O . ALA A 1 108 ? 14.019 -1.367 -15.067 1.00 85.31 108 ALA A O 1
ATOM 723 N N . GLY A 1 109 ? 13.552 -3.099 -13.721 1.00 85.62 109 GLY A N 1
ATOM 724 C CA . GLY A 1 109 ? 13.181 -4.011 -14.807 1.00 85.62 109 GLY A CA 1
ATOM 725 C C . GLY A 1 109 ? 11.992 -3.500 -15.630 1.00 85.62 109 GLY A C 1
ATOM 726 O O . GLY A 1 109 ? 12.019 -3.544 -16.861 1.00 85.62 109 GLY A O 1
ATOM 727 N N . LEU A 1 110 ? 10.969 -2.941 -14.972 1.00 89.88 110 LEU A N 1
ATOM 728 C CA . LEU A 1 110 ? 9.833 -2.319 -15.662 1.00 89.88 110 LEU A CA 1
ATOM 729 C C . LEU A 1 110 ? 10.240 -1.051 -16.431 1.00 89.88 110 LEU A C 1
ATOM 731 O O . LEU A 1 110 ? 9.773 -0.845 -17.555 1.00 89.88 110 LEU A O 1
ATOM 735 N N . ALA A 1 111 ? 11.116 -0.221 -15.861 1.00 86.62 111 ALA A N 1
ATOM 736 C CA . ALA A 1 111 ? 11.673 0.944 -16.544 1.00 86.62 111 ALA A CA 1
ATOM 737 C C . ALA A 1 111 ? 12.462 0.526 -17.798 1.00 86.62 111 ALA A C 1
ATOM 739 O O . ALA A 1 111 ? 12.248 1.093 -18.868 1.00 86.62 111 ALA A O 1
ATOM 740 N N . GLY A 1 112 ? 13.277 -0.530 -17.703 1.00 85.31 112 GLY A N 1
ATOM 741 C CA . GLY A 1 112 ? 14.015 -1.099 -18.833 1.00 85.31 112 GLY A CA 1
ATOM 742 C C . GLY A 1 112 ? 13.106 -1.642 -19.925 1.00 85.31 112 GLY A C 1
ATOM 743 O O . GLY A 1 112 ? 13.266 -1.284 -21.089 1.00 85.31 112 GLY A O 1
ATOM 744 N N . CYS A 1 113 ? 12.083 -2.414 -19.558 1.00 88.12 113 CYS A N 1
ATOM 745 C CA . CYS A 1 113 ? 11.076 -2.880 -20.510 1.00 88.12 113 CYS A CA 1
ATOM 746 C C . CYS A 1 113 ? 10.363 -1.704 -21.205 1.00 88.12 113 CYS A C 1
ATOM 748 O O . CYS A 1 113 ? 10.191 -1.703 -22.421 1.00 88.12 113 CYS A O 1
ATOM 750 N N . THR A 1 114 ? 10.014 -0.653 -20.461 1.00 90.31 114 THR A N 1
ATOM 751 C CA . THR A 1 114 ? 9.385 0.553 -21.026 1.00 90.31 114 THR A CA 1
ATOM 752 C C . THR A 1 114 ? 10.310 1.260 -22.018 1.00 90.31 114 THR A C 1
ATOM 754 O O . THR A 1 114 ? 9.873 1.640 -23.105 1.00 90.31 114 THR A O 1
ATOM 757 N N . ALA A 1 115 ? 11.592 1.399 -21.678 1.00 85.62 115 ALA A N 1
ATOM 758 C CA . ALA A 1 115 ? 12.587 2.031 -22.533 1.00 85.62 115 ALA A CA 1
ATOM 759 C C . ALA A 1 115 ? 12.850 1.210 -23.812 1.00 85.62 115 ALA A C 1
ATOM 761 O O . ALA A 1 115 ? 12.902 1.784 -24.901 1.00 85.62 115 ALA A O 1
ATOM 762 N N . LEU A 1 116 ? 12.897 -0.126 -23.710 1.00 85.06 116 LEU A N 1
ATOM 763 C CA . LEU A 1 116 ? 12.946 -1.039 -24.860 1.00 85.06 116 LEU A CA 1
ATOM 764 C C . LEU A 1 116 ? 11.759 -0.813 -25.800 1.00 85.06 116 LEU A C 1
ATOM 766 O O . LEU A 1 116 ? 11.936 -0.619 -27.001 1.00 85.06 116 LEU A O 1
ATOM 770 N N . LEU A 1 117 ? 10.539 -0.826 -25.257 1.00 87.62 117 LEU A N 1
ATOM 771 C CA . LEU A 1 117 ? 9.318 -0.650 -26.043 1.00 87.62 117 LEU A CA 1
ATOM 772 C C . LEU A 1 117 ? 9.287 0.718 -26.737 1.00 87.62 117 LEU A C 1
ATOM 774 O O . LEU A 1 117 ? 8.881 0.805 -27.897 1.00 87.62 117 LEU A O 1
ATOM 778 N N . ALA A 1 118 ? 9.747 1.776 -26.061 1.00 85.56 118 ALA A N 1
ATOM 779 C CA . ALA A 1 118 ? 9.879 3.106 -26.647 1.00 85.56 118 ALA A CA 1
ATOM 780 C C . ALA A 1 118 ? 10.898 3.126 -27.800 1.00 85.56 118 ALA A C 1
ATOM 782 O O . ALA A 1 118 ? 10.583 3.637 -28.876 1.00 85.56 118 ALA A O 1
ATOM 783 N N . ALA A 1 119 ? 12.071 2.513 -27.613 1.00 83.38 119 ALA A N 1
ATOM 784 C CA . ALA A 1 119 ? 13.109 2.406 -28.636 1.00 83.38 119 ALA A CA 1
ATOM 785 C C . ALA A 1 119 ? 12.614 1.631 -29.870 1.00 83.38 119 ALA A C 1
ATOM 787 O O . ALA A 1 119 ? 12.723 2.117 -30.994 1.00 83.38 119 ALA A O 1
ATOM 788 N N . LEU A 1 120 ? 11.967 0.477 -29.672 1.00 83.56 120 LEU A N 1
ATOM 789 C CA . LEU A 1 120 ? 11.377 -0.320 -30.756 1.00 83.56 120 LEU A CA 1
ATOM 790 C C . LEU A 1 120 ? 10.247 0.419 -31.485 1.00 83.56 120 LEU A C 1
ATOM 792 O O . LEU A 1 120 ? 10.080 0.275 -32.698 1.00 83.56 120 LEU A O 1
ATOM 796 N N . ARG A 1 121 ? 9.455 1.227 -30.770 1.00 83.88 121 ARG A N 1
ATOM 797 C CA . ARG A 1 121 ? 8.400 2.043 -31.383 1.00 83.88 121 ARG A CA 1
ATOM 798 C C . ARG A 1 121 ? 8.974 3.177 -32.231 1.00 83.88 121 ARG A C 1
ATOM 800 O O . ARG A 1 121 ? 8.396 3.461 -33.285 1.00 83.88 121 ARG A O 1
ATOM 807 N N . ALA A 1 122 ? 10.054 3.805 -31.764 1.00 79.56 122 ALA A N 1
ATOM 808 C CA . ALA A 1 122 ? 10.771 4.881 -32.448 1.00 79.56 122 ALA A CA 1
ATOM 809 C C . ALA A 1 122 ? 11.573 4.377 -33.660 1.00 79.56 122 ALA A C 1
ATOM 811 O O . ALA A 1 122 ? 11.640 5.075 -34.668 1.00 79.56 122 ALA A O 1
ATOM 812 N N . ALA A 1 123 ? 12.064 3.132 -33.612 1.00 70.12 123 ALA A N 1
ATOM 813 C CA . ALA A 1 123 ? 12.786 2.465 -34.701 1.00 70.12 123 ALA A CA 1
ATOM 814 C C . ALA A 1 123 ? 12.036 2.471 -36.047 1.00 70.12 123 ALA A C 1
ATOM 816 O O . ALA A 1 123 ? 12.642 2.368 -37.112 1.00 70.12 123 ALA A O 1
ATOM 817 N N . LYS A 1 124 ? 10.702 2.623 -36.033 1.00 64.44 124 LYS A N 1
ATOM 818 C CA . LYS A 1 124 ? 9.903 2.905 -37.236 1.00 64.44 124 LYS A CA 1
ATOM 819 C C . LYS A 1 124 ? 10.119 4.355 -37.700 1.00 64.44 124 LYS A C 1
ATOM 821 O O . LYS A 1 124 ? 9.196 5.164 -37.634 1.00 64.44 124 LYS A O 1
ATOM 826 N N . GLY A 1 125 ? 11.327 4.660 -38.177 1.00 60.22 125 GLY A N 1
ATOM 827 C CA . GLY A 1 125 ? 11.686 5.936 -38.810 1.00 60.22 125 GLY A CA 1
ATOM 828 C C . GLY A 1 125 ? 12.818 6.727 -38.145 1.00 60.22 125 GLY A C 1
ATOM 829 O O . GLY A 1 125 ? 13.147 7.796 -38.651 1.00 60.22 125 GLY A O 1
ATOM 830 N N . ALA A 1 126 ? 13.408 6.234 -37.054 1.00 65.75 126 ALA A N 1
ATOM 831 C CA . ALA A 1 126 ? 14.551 6.848 -36.378 1.00 65.75 126 ALA A CA 1
ATOM 832 C C . ALA A 1 126 ? 15.591 5.796 -35.963 1.00 65.75 126 ALA A C 1
ATOM 834 O O . ALA A 1 126 ? 15.270 4.609 -35.862 1.00 65.75 126 ALA A O 1
ATOM 835 N N . ASP A 1 127 ? 16.816 6.247 -35.692 1.00 70.94 127 ASP A N 1
ATOM 836 C CA . ASP A 1 127 ? 17.875 5.399 -35.150 1.00 70.94 127 ASP A CA 1
ATOM 837 C C . ASP A 1 127 ? 17.507 4.903 -33.744 1.00 70.94 127 ASP A C 1
ATOM 839 O O . ASP A 1 127 ? 16.972 5.639 -32.909 1.00 70.94 127 ASP A O 1
ATOM 843 N N . ILE A 1 128 ? 17.793 3.629 -33.483 1.00 69.19 128 ILE A N 1
ATOM 844 C CA . ILE A 1 128 ? 17.644 3.024 -32.158 1.00 69.19 128 ILE A CA 1
ATOM 845 C C . ILE A 1 128 ? 18.825 3.500 -31.296 1.00 69.19 128 ILE A C 1
ATOM 847 O O . ILE A 1 128 ? 19.960 3.445 -31.771 1.00 69.19 128 ILE A O 1
ATOM 851 N N . PRO A 1 129 ? 18.606 3.951 -30.045 1.00 68.50 129 PRO A N 1
ATOM 852 C CA . PRO A 1 129 ? 19.711 4.300 -29.157 1.00 68.50 129 PRO A CA 1
ATOM 853 C C . PRO A 1 129 ? 20.623 3.090 -28.921 1.00 68.50 129 PRO A C 1
ATOM 855 O O . PRO A 1 129 ? 20.142 1.978 -28.732 1.00 68.50 129 PRO A O 1
ATOM 858 N N . GLU A 1 130 ? 21.938 3.303 -28.890 1.00 70.75 130 GLU A N 1
ATOM 859 C CA . GLU A 1 130 ? 22.907 2.225 -28.640 1.00 70.75 130 GLU A CA 1
ATOM 860 C C . GLU A 1 130 ? 22.888 1.760 -27.170 1.00 70.75 130 GLU A C 1
ATOM 862 O O . GLU A 1 130 ? 23.078 0.578 -26.870 1.00 70.75 130 GLU A O 1
ATOM 867 N N . THR A 1 131 ? 22.611 2.684 -26.246 1.00 72.00 131 THR A N 1
ATOM 868 C CA . THR A 1 131 ? 22.638 2.443 -24.798 1.00 72.00 131 THR A CA 1
ATOM 869 C C . THR A 1 131 ? 21.419 3.034 -24.103 1.00 72.00 131 THR A C 1
ATOM 871 O O . THR A 1 131 ? 21.042 4.177 -24.373 1.00 72.00 131 THR A O 1
ATOM 874 N N . ILE A 1 132 ? 20.859 2.289 -23.148 1.00 73.12 132 ILE A N 1
ATOM 875 C CA . ILE A 1 132 ? 19.857 2.787 -22.199 1.00 73.12 132 ILE A CA 1
ATOM 876 C C . ILE A 1 132 ? 20.445 2.730 -20.794 1.00 73.12 132 ILE A C 1
ATOM 878 O O . ILE A 1 132 ? 20.921 1.679 -20.354 1.00 73.12 132 ILE A O 1
ATOM 882 N N . ASP A 1 133 ? 20.376 3.868 -20.109 1.00 76.06 133 ASP A N 1
ATOM 883 C CA . ASP A 1 133 ? 20.882 4.049 -18.758 1.00 76.06 133 ASP A CA 1
ATOM 884 C C . ASP A 1 133 ? 19.747 4.064 -17.722 1.00 76.06 133 ASP A C 1
ATOM 886 O O . ASP A 1 133 ? 18.763 4.793 -17.872 1.00 76.06 133 ASP A O 1
ATOM 890 N N . ILE A 1 134 ? 19.872 3.230 -16.685 1.00 76.75 134 ILE A N 1
ATOM 891 C CA . ILE A 1 134 ? 18.906 3.100 -15.592 1.00 76.75 134 ILE A CA 1
ATOM 892 C C . ILE A 1 134 ? 19.648 3.065 -14.254 1.00 76.75 134 ILE A C 1
ATOM 894 O O . ILE A 1 134 ? 20.205 2.042 -13.845 1.00 76.75 134 ILE A O 1
ATOM 898 N N . SER A 1 135 ? 19.557 4.176 -13.523 1.00 80.38 135 SER A N 1
ATOM 899 C CA . SER A 1 135 ? 20.027 4.295 -12.142 1.00 80.38 135 SER A CA 1
ATOM 900 C C . SER A 1 135 ? 19.026 3.664 -11.170 1.00 80.38 135 SER A C 1
ATOM 902 O O . SER A 1 135 ? 17.873 4.093 -11.051 1.00 80.38 135 SER A O 1
ATOM 904 N N . LEU A 1 136 ? 19.467 2.654 -10.413 1.00 79.94 136 LEU A N 1
ATOM 905 C CA . LEU A 1 136 ? 18.640 2.036 -9.373 1.00 79.94 136 LEU A CA 1
ATOM 906 C C . LEU A 1 136 ? 18.335 3.013 -8.230 1.00 79.94 136 LEU A C 1
ATOM 908 O O . LEU A 1 136 ? 17.286 2.906 -7.591 1.00 79.94 136 LEU A O 1
ATOM 912 N N . PHE A 1 137 ? 19.209 3.993 -7.990 1.00 81.69 137 PHE A N 1
ATOM 913 C CA . PHE A 1 137 ? 18.950 5.066 -7.034 1.00 81.69 137 PHE A CA 1
ATOM 914 C C . PHE A 1 137 ? 17.820 5.985 -7.512 1.00 81.69 137 PHE A C 1
ATOM 916 O O . PHE A 1 137 ? 16.885 6.236 -6.751 1.00 81.69 137 PHE A O 1
ATOM 923 N N . ASP A 1 138 ? 17.840 6.396 -8.783 1.00 84.44 138 ASP A N 1
ATOM 924 C CA . ASP A 1 138 ? 16.797 7.246 -9.371 1.00 84.44 138 ASP A CA 1
ATOM 925 C C . ASP A 1 138 ? 15.450 6.528 -9.364 1.00 84.44 138 ASP A C 1
ATOM 927 O O . ASP A 1 138 ? 14.441 7.098 -8.946 1.00 84.44 138 ASP A O 1
ATOM 931 N N . VAL A 1 139 ? 15.441 5.241 -9.726 1.00 85.81 139 VAL A N 1
ATOM 932 C CA . VAL A 1 139 ? 14.261 4.374 -9.612 1.00 85.81 139 VAL A CA 1
ATOM 933 C C . VAL A 1 139 ? 13.765 4.317 -8.167 1.00 85.81 139 VAL A C 1
ATOM 935 O O . VAL A 1 139 ? 12.563 4.418 -7.918 1.00 85.81 139 VAL A O 1
ATOM 938 N N . THR A 1 140 ? 14.670 4.200 -7.195 1.00 86.44 140 THR A N 1
ATOM 939 C CA . THR A 1 140 ? 14.307 4.158 -5.773 1.00 86.44 140 THR A CA 1
ATOM 940 C C . THR A 1 140 ? 13.673 5.475 -5.312 1.00 86.44 140 THR A C 1
ATOM 942 O O . THR A 1 140 ? 12.673 5.451 -4.597 1.00 86.44 140 THR A O 1
ATOM 945 N N . CYS A 1 141 ? 14.196 6.624 -5.739 1.00 87.31 141 CYS A N 1
ATOM 946 C CA . CYS A 1 141 ? 13.586 7.930 -5.479 1.00 87.31 141 CYS A CA 1
ATOM 947 C C . CYS A 1 141 ? 12.223 8.070 -6.184 1.00 87.31 141 CYS A C 1
ATOM 949 O O . CYS A 1 141 ? 11.257 8.577 -5.606 1.00 87.31 141 CYS A O 1
ATOM 951 N N . TRP A 1 142 ? 12.116 7.562 -7.413 1.00 87.81 142 TRP A N 1
ATOM 952 C CA . TRP A 1 142 ? 10.900 7.597 -8.224 1.00 87.81 142 TRP A CA 1
ATOM 953 C C . TRP A 1 142 ? 9.746 6.780 -7.627 1.00 87.81 142 TRP A C 1
ATOM 955 O O . TRP A 1 142 ? 8.592 7.219 -7.692 1.00 87.81 142 TRP A O 1
ATOM 965 N N . LEU A 1 143 ? 10.040 5.654 -6.959 1.00 89.38 143 LEU A N 1
ATOM 966 C CA . LEU A 1 143 ? 9.044 4.815 -6.272 1.00 89.38 143 LEU A CA 1
ATOM 967 C C . LEU A 1 143 ? 8.154 5.596 -5.294 1.00 89.38 143 LEU A C 1
ATOM 969 O O . LEU A 1 143 ? 7.025 5.178 -5.032 1.00 89.38 143 LEU A O 1
ATOM 973 N N . ASN A 1 144 ? 8.617 6.739 -4.775 1.00 83.75 144 ASN A N 1
ATOM 974 C CA . ASN A 1 144 ? 7.772 7.645 -4.008 1.00 83.75 144 ASN A CA 1
ATOM 975 C C . ASN A 1 144 ? 7.909 9.110 -4.425 1.00 83.75 144 ASN A C 1
ATOM 977 O O . ASN A 1 144 ? 8.133 10.006 -3.608 1.00 83.75 144 ASN A O 1
ATOM 981 N N . TRP A 1 145 ? 7.656 9.354 -5.710 1.00 81.00 145 TRP A N 1
ATOM 982 C CA . TRP A 1 145 ? 7.593 10.693 -6.299 1.00 81.00 145 TRP A CA 1
ATOM 983 C C . TRP A 1 145 ? 6.713 11.687 -5.512 1.00 81.00 145 TRP A C 1
ATOM 985 O O . TRP A 1 145 ? 6.963 12.893 -5.525 1.00 81.00 145 TRP A O 1
ATOM 995 N N . LYS A 1 146 ? 5.691 11.199 -4.790 1.00 79.56 146 LYS A N 1
ATOM 996 C CA . LYS A 1 146 ? 4.781 12.041 -4.002 1.00 79.56 146 LYS A CA 1
ATOM 997 C C . LYS A 1 146 ? 5.481 12.800 -2.882 1.00 79.56 146 LYS A C 1
ATOM 999 O O . LYS A 1 146 ? 4.957 13.827 -2.473 1.00 79.56 146 LYS A O 1
ATOM 1004 N N . VAL A 1 147 ? 6.630 12.336 -2.392 1.00 82.25 147 VAL A N 1
ATOM 1005 C CA . VAL A 1 147 ? 7.399 13.051 -1.359 1.00 82.25 147 VAL A CA 1
ATOM 1006 C C . VAL A 1 147 ? 7.872 14.402 -1.885 1.00 82.25 147 VAL A C 1
ATOM 1008 O O . VAL A 1 147 ? 7.686 15.409 -1.207 1.00 82.25 147 VAL A O 1
ATOM 1011 N N . ALA A 1 148 ? 8.387 14.449 -3.116 1.00 82.12 148 ALA A N 1
ATOM 1012 C CA . ALA A 1 148 ? 8.789 15.703 -3.746 1.00 82.12 148 ALA A CA 1
ATOM 1013 C C . ALA A 1 148 ? 7.586 16.643 -3.925 1.00 82.12 148 ALA A C 1
ATOM 1015 O O . ALA A 1 148 ? 7.651 17.813 -3.556 1.00 82.12 148 ALA A O 1
ATOM 1016 N N . ALA A 1 149 ? 6.457 16.118 -4.411 1.00 84.19 149 ALA A N 1
ATOM 1017 C CA . ALA A 1 149 ? 5.233 16.903 -4.568 1.00 84.19 149 ALA A CA 1
ATOM 1018 C C . ALA A 1 149 ? 4.684 17.421 -3.225 1.00 84.19 149 ALA A C 1
ATOM 1020 O O . ALA A 1 149 ? 4.285 18.578 -3.132 1.00 84.19 149 ALA A O 1
ATOM 1021 N N . ALA A 1 150 ? 4.685 16.591 -2.177 1.00 84.25 150 ALA A N 1
ATOM 1022 C CA . ALA A 1 150 ? 4.245 16.976 -0.839 1.00 84.25 150 ALA A CA 1
ATOM 1023 C C . ALA A 1 150 ? 5.123 18.096 -0.268 1.00 84.25 150 ALA A C 1
ATOM 1025 O O . ALA A 1 150 ? 4.588 19.098 0.195 1.00 84.25 150 ALA A O 1
ATOM 1026 N N . MET A 1 151 ? 6.448 17.986 -0.401 1.00 85.00 151 MET A N 1
ATOM 1027 C CA . MET A 1 151 ? 7.363 19.041 0.031 1.00 85.00 151 MET A CA 1
ATOM 1028 C C . MET A 1 151 ? 7.116 20.356 -0.721 1.00 85.00 151 MET A C 1
ATOM 1030 O O . MET A 1 151 ? 7.034 21.410 -0.099 1.00 85.00 151 MET A O 1
ATOM 1034 N N . LEU A 1 152 ? 6.958 20.302 -2.047 1.00 87.69 152 LEU A N 1
ATOM 1035 C CA . LEU A 1 152 ? 6.757 21.494 -2.881 1.00 87.69 152 LEU A CA 1
ATOM 1036 C C . LEU A 1 152 ? 5.413 22.189 -2.629 1.00 87.69 152 LEU A C 1
ATOM 1038 O O . LEU A 1 152 ? 5.342 23.413 -2.682 1.00 87.69 152 LEU A O 1
ATOM 1042 N N . VAL A 1 153 ? 4.346 21.422 -2.384 1.00 86.69 153 VAL A N 1
ATOM 1043 C CA . VAL A 1 153 ? 2.978 21.955 -2.261 1.00 86.69 153 VAL A CA 1
ATOM 1044 C C . VAL A 1 153 ? 2.595 22.244 -0.809 1.00 86.69 153 VAL A C 1
ATOM 1046 O O . VAL A 1 153 ? 1.908 23.225 -0.544 1.00 86.69 153 VAL A O 1
ATOM 1049 N N . MET A 1 154 ? 2.999 21.387 0.131 1.00 82.00 154 MET A N 1
ATOM 1050 C CA . MET A 1 154 ? 2.592 21.454 1.541 1.00 82.00 154 MET A CA 1
ATOM 1051 C C . MET A 1 154 ? 3.711 21.942 2.470 1.00 82.00 154 MET A C 1
ATOM 1053 O O . MET A 1 154 ? 3.441 22.211 3.637 1.00 82.00 154 MET A O 1
ATOM 1057 N N . GLY A 1 155 ? 4.955 22.052 1.985 1.00 86.25 155 GLY A N 1
ATOM 1058 C CA . GLY A 1 155 ? 6.118 22.431 2.800 1.00 86.25 155 GLY A CA 1
ATOM 1059 C C . GLY A 1 155 ? 6.580 21.344 3.776 1.00 86.25 155 GLY A C 1
ATOM 1060 O O . GLY A 1 155 ? 7.454 21.588 4.604 1.00 86.25 155 GLY A O 1
ATOM 1061 N N . GLU A 1 156 ? 5.992 20.152 3.698 1.00 82.50 156 GLU A N 1
ATOM 1062 C CA . GLU A 1 156 ? 6.255 19.034 4.597 1.00 82.50 156 GLU A CA 1
ATOM 1063 C C . GLU A 1 156 ? 6.095 17.697 3.868 1.00 82.50 156 GLU A C 1
ATOM 1065 O O . GLU A 1 156 ? 5.396 17.587 2.858 1.00 82.50 156 GLU A O 1
ATOM 1070 N N . VAL A 1 157 ? 6.725 16.653 4.406 1.00 82.75 157 VAL A N 1
ATOM 1071 C CA . VAL A 1 157 ? 6.655 15.291 3.866 1.00 82.75 157 VAL A CA 1
ATOM 1072 C C . VAL A 1 157 ? 6.047 14.335 4.891 1.00 82.75 157 VAL A C 1
ATOM 1074 O O . VAL A 1 157 ? 6.169 14.570 6.097 1.00 82.75 157 VAL A O 1
ATOM 1077 N N . PRO A 1 158 ? 5.399 13.240 4.451 1.00 78.69 158 PRO A N 1
ATOM 1078 C CA . PRO A 1 158 ? 4.945 12.199 5.363 1.00 78.69 158 PRO A CA 1
ATOM 1079 C C . PRO A 1 158 ? 6.094 11.663 6.219 1.00 78.69 158 PRO A C 1
ATOM 1081 O O . PRO A 1 158 ? 7.220 11.536 5.748 1.00 78.69 158 PRO A O 1
ATOM 1084 N N . THR A 1 159 ? 5.792 11.286 7.456 1.00 84.38 159 THR A N 1
ATOM 1085 C CA . THR A 1 159 ? 6.720 10.602 8.363 1.00 84.38 159 THR A CA 1
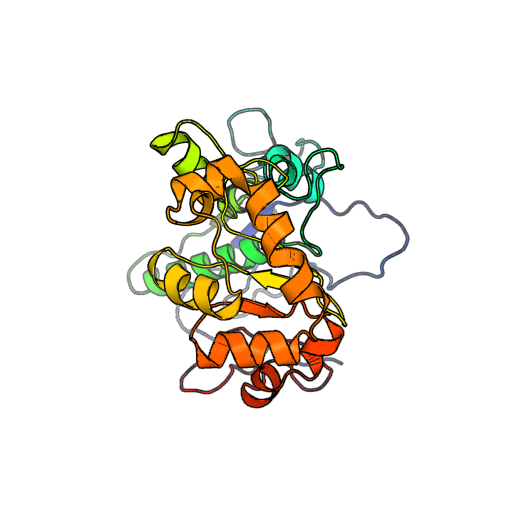ATOM 1086 C C . THR A 1 159 ? 6.160 9.238 8.765 1.00 84.38 159 THR A C 1
ATOM 1088 O O . THR A 1 159 ? 4.988 8.925 8.516 1.00 84.38 159 THR A O 1
ATOM 1091 N N . ARG A 1 160 ? 7.000 8.401 9.390 1.00 87.62 160 ARG A N 1
ATOM 1092 C CA . ARG A 1 160 ? 6.565 7.118 9.967 1.00 87.62 160 ARG A CA 1
ATOM 1093 C C . ARG A 1 160 ? 5.363 7.298 10.900 1.00 87.62 160 ARG A C 1
ATOM 1095 O O . ARG A 1 160 ? 5.233 8.308 11.585 1.00 87.62 160 ARG A O 1
ATOM 1102 N N . GLY A 1 161 ? 4.497 6.290 10.953 1.00 76.06 161 GLY A N 1
ATOM 1103 C CA . GLY A 1 161 ? 3.290 6.297 11.787 1.00 76.06 161 GLY A CA 1
ATOM 1104 C C . GLY A 1 161 ? 2.073 6.994 11.169 1.00 76.06 161 GLY A C 1
ATOM 1105 O O . GLY A 1 161 ? 1.035 7.073 11.819 1.00 76.06 161 GLY A O 1
ATOM 1106 N N . GLY A 1 162 ? 2.161 7.481 9.924 1.00 68.62 162 GLY A N 1
ATOM 1107 C CA . GLY A 1 162 ? 0.988 7.904 9.147 1.00 68.62 162 GLY A CA 1
ATOM 1108 C C . GLY A 1 162 ? 0.214 9.085 9.742 1.00 68.62 162 GLY A C 1
ATOM 1109 O O . GLY A 1 162 ? -0.978 9.226 9.458 1.00 68.62 162 GLY A O 1
ATOM 1110 N N . GLY A 1 163 ? 0.876 9.922 10.553 1.00 60.16 163 GLY A N 1
ATOM 1111 C CA . GLY A 1 163 ? 0.277 10.868 11.509 1.00 60.16 163 GLY A CA 1
ATOM 1112 C C . GLY A 1 163 ? -0.693 11.924 10.962 1.00 60.16 163 GLY A C 1
ATOM 1113 O O . GLY A 1 163 ? -1.291 12.646 11.750 1.00 60.16 163 GLY A O 1
ATOM 1114 N N . ARG A 1 164 ? -0.887 12.015 9.640 1.00 64.44 164 ARG A N 1
ATOM 1115 C CA . ARG A 1 164 ? -1.829 12.946 8.984 1.00 64.44 164 ARG A CA 1
ATOM 1116 C C . ARG A 1 164 ? -2.739 12.282 7.946 1.00 64.44 164 ARG A C 1
ATOM 1118 O O . ARG A 1 164 ? -3.352 12.964 7.128 1.00 64.44 164 ARG A O 1
ATOM 1125 N N . SER A 1 165 ? -2.798 10.954 7.937 1.00 72.69 165 SER A N 1
ATOM 1126 C CA . SER A 1 165 ? -3.671 10.201 7.037 1.00 72.69 165 SER A CA 1
ATOM 1127 C C . SER A 1 165 ? -4.920 9.725 7.770 1.00 72.69 165 SER A C 1
ATOM 1129 O O . SER A 1 165 ? -4.883 9.482 8.972 1.00 72.69 165 SER A O 1
ATOM 1131 N N . ASP A 1 166 ? -6.010 9.533 7.034 1.00 78.75 166 ASP A N 1
ATOM 1132 C CA . ASP A 1 166 ? -7.205 8.818 7.501 1.00 78.75 166 ASP A CA 1
ATOM 1133 C C . ASP A 1 166 ? -7.091 7.316 7.176 1.00 78.75 166 ASP A C 1
ATOM 1135 O O . ASP A 1 166 ? -8.077 6.639 6.889 1.00 78.75 166 ASP A O 1
ATOM 1139 N N . TRP A 1 167 ? -5.852 6.812 7.131 1.00 88.19 167 TRP A N 1
ATOM 1140 C CA . TRP A 1 167 ? -5.530 5.440 6.763 1.00 88.19 167 TRP A CA 1
ATOM 1141 C C . TRP A 1 167 ? -5.251 4.657 8.039 1.00 88.19 167 TRP A C 1
ATOM 1143 O O . TRP A 1 167 ? -4.500 5.099 8.917 1.00 88.19 167 TRP A O 1
ATOM 1153 N N . PHE A 1 168 ? -5.891 3.504 8.166 1.00 91.19 168 PHE A N 1
ATOM 1154 C CA . PHE A 1 168 ? -5.804 2.687 9.366 1.00 91.19 168 PHE A CA 1
ATOM 1155 C C . PHE A 1 168 ? -5.571 1.232 9.000 1.00 91.19 168 PHE A C 1
ATOM 1157 O O . PHE A 1 168 ? -6.189 0.712 8.075 1.00 91.19 168 PHE A O 1
ATOM 1164 N N . THR A 1 169 ? -4.735 0.569 9.790 1.00 93.56 169 THR A N 1
ATOM 1165 C CA . THR A 1 169 ? -4.706 -0.889 9.875 1.00 93.56 169 THR A CA 1
ATOM 1166 C C . THR A 1 169 ? -5.310 -1.254 11.222 1.00 93.56 169 THR A C 1
ATOM 1168 O O . THR A 1 169 ? -4.682 -1.061 12.261 1.00 93.56 169 THR A O 1
ATOM 1171 N N . LEU A 1 170 ? -6.561 -1.704 11.213 1.00 95.81 170 LEU A N 1
ATOM 1172 C CA . LEU A 1 170 ? -7.340 -1.987 12.416 1.00 95.81 170 LEU A CA 1
ATOM 1173 C C . LEU A 1 170 ? -7.356 -3.493 12.691 1.00 95.81 170 LEU A C 1
ATOM 1175 O O . LEU A 1 170 ? -7.373 -4.278 11.739 1.00 95.81 170 LEU A O 1
ATOM 1179 N N . PRO A 1 171 ? -7.355 -3.914 13.966 1.00 97.94 171 PRO A N 1
ATOM 1180 C CA . PRO A 1 171 ? -7.509 -5.321 14.310 1.00 97.94 171 PRO A CA 1
ATOM 1181 C C . PRO A 1 171 ? -8.904 -5.820 13.922 1.00 97.94 171 PRO A C 1
ATOM 1183 O O . PRO A 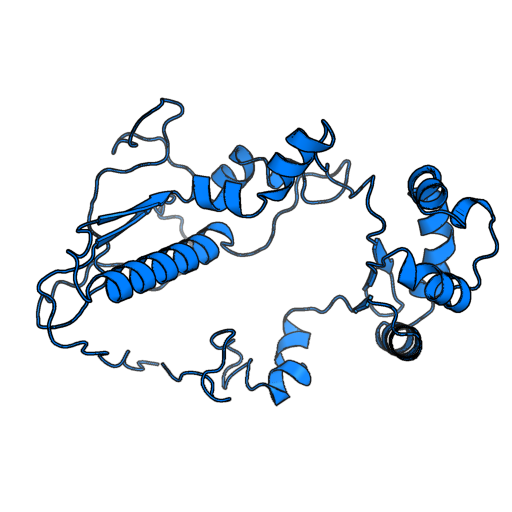1 171 ? -9.884 -5.087 14.029 1.00 97.94 171 PRO A O 1
ATOM 1186 N N . ALA A 1 172 ? -8.978 -7.080 13.521 1.00 98.56 172 ALA A N 1
ATOM 1187 C CA . ALA A 1 172 ? -10.191 -7.868 13.354 1.00 98.56 172 ALA A CA 1
ATOM 1188 C C . ALA A 1 172 ? -10.067 -9.142 14.206 1.00 98.56 172 ALA A C 1
ATOM 1190 O O . ALA A 1 172 ? -8.964 -9.499 14.624 1.00 98.56 172 ALA A O 1
ATOM 1191 N N . ALA A 1 173 ? -11.170 -9.853 14.434 1.00 98.31 173 ALA A N 1
ATOM 1192 C CA . ALA A 1 173 ? -11.186 -11.067 15.255 1.00 98.31 173 ALA A CA 1
ATOM 1193 C C . ALA A 1 173 ? -10.224 -12.165 14.746 1.00 98.31 173 ALA A C 1
ATOM 1195 O O . ALA A 1 173 ? -9.722 -12.963 15.531 1.00 98.31 173 ALA A O 1
ATOM 1196 N N . ASP A 1 174 ? -9.946 -12.189 13.439 1.00 97.38 174 ASP A N 1
ATOM 1197 C CA . ASP A 1 174 ? -9.087 -13.159 12.751 1.00 97.38 174 ASP A CA 1
ATOM 1198 C C . ASP A 1 174 ? -7.936 -12.491 11.965 1.00 97.38 174 ASP A C 1
ATOM 1200 O O . ASP A 1 174 ? -7.456 -13.037 10.971 1.00 97.38 174 ASP A O 1
ATOM 1204 N N . GLY A 1 175 ? -7.494 -11.291 12.367 1.00 97.38 175 GLY A N 1
ATOM 1205 C CA . GLY A 1 175 ? -6.351 -10.617 11.741 1.00 97.38 175 GLY A CA 1
ATOM 1206 C C . GLY A 1 175 ? -6.469 -9.097 11.723 1.00 97.38 175 GLY A C 1
ATOM 1207 O O . GLY A 1 175 ? -6.653 -8.470 12.761 1.00 97.38 175 GLY A O 1
ATOM 1208 N N . HIS A 1 176 ? -6.316 -8.490 10.543 1.00 98.31 176 HIS A N 1
ATOM 1209 C CA . HIS A 1 176 ? -6.364 -7.036 10.371 1.00 98.31 176 HIS A CA 1
ATOM 1210 C C . HIS A 1 176 ? -7.153 -6.627 9.120 1.00 98.31 176 HIS A C 1
ATOM 1212 O O . HIS A 1 176 ? -7.260 -7.385 8.152 1.00 98.31 176 HIS A O 1
ATOM 1218 N N . ILE A 1 177 ? -7.668 -5.399 9.129 1.00 97.94 177 ILE A N 1
ATOM 1219 C CA . ILE A 1 177 ? -8.321 -4.722 8.004 1.00 97.94 177 ILE A CA 1
ATOM 1220 C C . ILE A 1 177 ? -7.580 -3.416 7.728 1.00 97.94 177 ILE A C 1
ATOM 1222 O O . ILE A 1 177 ? -7.337 -2.629 8.640 1.00 97.94 177 ILE A O 1
ATOM 1226 N N . ALA A 1 178 ? -7.257 -3.171 6.463 1.00 96.31 178 ALA A N 1
ATOM 1227 C CA . ALA A 1 178 ? -6.848 -1.865 5.982 1.00 96.31 178 ALA A CA 1
ATOM 1228 C C . ALA A 1 178 ? -8.095 -1.043 5.620 1.00 96.31 178 ALA A C 1
ATOM 1230 O O . ALA A 1 178 ? -8.910 -1.460 4.792 1.00 96.31 178 ALA A O 1
ATOM 1231 N N . LEU A 1 179 ? -8.233 0.126 6.235 1.00 95.06 179 LEU A N 1
ATOM 1232 C CA . LEU A 1 179 ? -9.289 1.099 5.987 1.00 95.06 179 LEU A CA 1
ATOM 1233 C C . LEU A 1 179 ? -8.667 2.365 5.401 1.00 95.06 179 LEU A C 1
ATOM 1235 O O . LEU A 1 179 ? -7.821 3.001 6.029 1.00 95.06 179 LEU A O 1
ATOM 1239 N N . VAL A 1 180 ? -9.129 2.741 4.212 1.00 91.56 180 VAL A N 1
ATOM 1240 C CA . VAL A 1 180 ? -8.811 4.014 3.564 1.00 91.56 180 VAL A CA 1
ATOM 1241 C C . VAL A 1 180 ? -10.102 4.539 2.973 1.00 91.56 180 VAL A C 1
ATOM 1243 O O . VAL A 1 180 ? -10.646 3.898 2.087 1.00 91.56 180 VAL A O 1
ATOM 1246 N N . TYR A 1 181 ? -10.578 5.691 3.433 1.00 92.88 181 TYR A N 1
ATOM 1247 C CA . TYR A 1 181 ? -11.827 6.286 2.964 1.00 92.88 181 TYR A CA 1
ATOM 1248 C C . TYR A 1 181 ? -11.619 7.747 2.555 1.00 92.88 181 TYR A C 1
ATOM 1250 O O . TYR A 1 181 ? -10.671 8.401 2.992 1.00 92.88 181 TYR A O 1
ATOM 1258 N N . MET A 1 182 ? -12.504 8.251 1.698 1.00 92.50 182 MET A N 1
ATOM 1259 C CA . MET A 1 182 ? -12.573 9.662 1.314 1.00 92.50 182 MET A CA 1
ATOM 1260 C 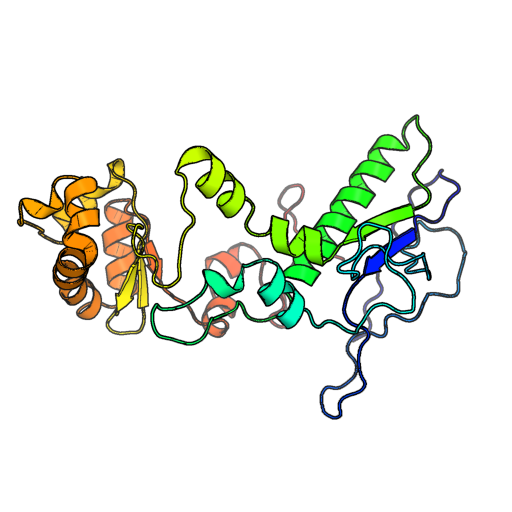C . MET A 1 182 ? -13.754 10.341 2.018 1.00 92.50 182 MET A C 1
ATOM 1262 O O . MET A 1 182 ? -14.664 9.665 2.497 1.00 92.50 182 MET A O 1
ATOM 1266 N N . GLU A 1 183 ? -13.816 11.678 2.017 1.00 93.81 183 GLU A N 1
ATOM 1267 C CA . GLU A 1 183 ? -14.935 12.411 2.645 1.00 93.81 183 GLU A CA 1
ATOM 1268 C C . GLU A 1 183 ? -16.312 11.972 2.140 1.00 93.81 183 GLU A C 1
ATOM 1270 O O . GLU A 1 183 ? -17.252 11.870 2.923 1.00 93.81 183 GLU A O 1
ATOM 1275 N N . LYS A 1 184 ? -16.425 11.632 0.850 1.00 94.62 184 LYS A N 1
ATOM 1276 C CA . LYS A 1 184 ? -17.671 11.123 0.257 1.00 94.62 184 LYS A CA 1
ATOM 1277 C C . LYS A 1 184 ? -18.140 9.790 0.862 1.00 94.62 184 LYS A C 1
ATOM 1279 O O . LYS A 1 184 ? -19.327 9.490 0.810 1.00 94.62 184 LYS A O 1
ATOM 1284 N N . ASP A 1 185 ? -17.223 8.993 1.412 1.00 95.38 185 ASP A N 1
ATOM 1285 C CA . ASP A 1 185 ? -17.507 7.676 1.991 1.00 95.38 185 ASP A CA 1
ATOM 1286 C C . ASP A 1 185 ? -17.821 7.784 3.498 1.00 95.38 185 ASP A C 1
ATOM 1288 O O . ASP A 1 185 ? -18.431 6.884 4.082 1.00 95.38 185 ASP A O 1
ATOM 1292 N N . PHE A 1 186 ? -17.432 8.895 4.140 1.00 95.94 186 PHE A N 1
ATOM 1293 C CA . PHE A 1 186 ? -17.525 9.063 5.589 1.00 95.94 186 PHE A CA 1
ATOM 1294 C C . PHE A 1 186 ? -18.951 8.965 6.154 1.00 95.94 186 PHE A C 1
ATOM 1296 O O . PHE A 1 186 ? -19.102 8.321 7.189 1.00 95.94 186 PHE A O 1
ATOM 1303 N N . PRO A 1 187 ? -20.015 9.507 5.524 1.00 96.50 187 PRO A N 1
ATOM 1304 C CA . PRO A 1 187 ? -21.371 9.351 6.052 1.00 96.50 187 PRO A CA 1
ATOM 1305 C C . PRO A 1 187 ? -21.788 7.884 6.228 1.00 96.50 187 PRO A C 1
ATOM 1307 O O . PRO A 1 187 ? -22.397 7.541 7.239 1.00 96.50 187 PRO A O 1
ATOM 1310 N N . GLN A 1 188 ? -21.407 7.018 5.282 1.00 97.69 188 GLN A N 1
ATOM 1311 C CA . GLN A 1 188 ? -21.691 5.582 5.340 1.00 97.69 188 GLN A CA 1
ATOM 1312 C C . GLN A 1 188 ? -20.822 4.874 6.380 1.00 97.69 188 GLN A C 1
ATOM 1314 O O . GLN A 1 188 ? -21.307 4.012 7.110 1.00 97.69 188 GLN A O 1
ATOM 1319 N N . LEU A 1 189 ? -19.548 5.263 6.483 1.00 97.00 189 LEU A N 1
ATOM 1320 C CA . LEU A 1 189 ? -18.639 4.755 7.510 1.00 97.00 189 LEU A CA 1
ATOM 1321 C C . LEU A 1 189 ? -19.119 5.122 8.920 1.00 97.00 189 LEU A C 1
ATOM 1323 O O . LEU A 1 189 ? -19.128 4.277 9.809 1.00 97.00 189 LEU A O 1
ATOM 1327 N N . ARG A 1 190 ? -19.554 6.369 9.114 1.00 96.62 190 ARG A N 1
ATOM 1328 C CA . ARG A 1 190 ? -20.115 6.868 10.370 1.00 96.62 190 ARG A CA 1
ATOM 1329 C C . ARG A 1 190 ? -21.343 6.064 10.783 1.00 96.62 190 ARG A C 1
ATOM 1331 O O . ARG A 1 190 ? -21.430 5.689 11.945 1.00 96.62 190 ARG A O 1
ATOM 1338 N N . ASP A 1 191 ? -22.250 5.792 9.845 1.00 97.12 191 ASP A N 1
ATOM 1339 C CA . ASP A 1 191 ? -23.449 4.985 10.095 1.00 97.12 191 ASP A CA 1
ATOM 1340 C C . ASP A 1 191 ? -23.099 3.529 10.442 1.00 97.12 191 ASP A C 1
ATOM 1342 O O . ASP A 1 191 ? -23.542 3.009 11.463 1.00 97.12 191 ASP A O 1
ATOM 1346 N N . MET A 1 192 ? -22.206 2.901 9.666 1.00 97.38 192 MET A N 1
ATOM 1347 C CA . MET A 1 192 ? -21.720 1.535 9.918 1.00 97.38 192 MET A CA 1
ATOM 1348 C C . MET A 1 192 ? -21.128 1.372 11.327 1.00 97.38 192 MET A C 1
ATOM 1350 O O . MET A 1 192 ? -21.334 0.353 11.990 1.00 97.38 192 MET A O 1
ATOM 1354 N N . LEU A 1 193 ? -20.382 2.383 11.774 1.00 96.69 193 LEU A N 1
ATOM 1355 C CA . LEU A 1 193 ? -19.678 2.398 13.054 1.00 96.69 193 LEU A CA 1
ATOM 1356 C C . LEU A 1 193 ? -20.489 3.034 14.193 1.00 96.69 193 LEU A C 1
ATOM 1358 O O . LEU A 1 193 ? -20.016 3.037 15.326 1.00 96.69 193 LEU A O 1
ATOM 1362 N N . GLN A 1 194 ? -21.681 3.565 13.903 1.00 96.00 194 GLN A N 1
ATOM 1363 C CA . GLN A 1 194 ? -22.551 4.278 14.847 1.00 96.00 194 GLN A CA 1
ATOM 1364 C C . GLN A 1 194 ? -21.826 5.403 15.607 1.00 96.00 194 GLN A C 1
ATOM 1366 O O . GLN A 1 194 ? -21.992 5.581 16.813 1.00 96.00 194 GLN A O 1
ATOM 1371 N N . LEU A 1 195 ? -20.986 6.165 14.902 1.00 95.81 195 LEU A N 1
ATOM 1372 C CA . LEU A 1 195 ? -20.209 7.244 15.512 1.00 95.81 195 LEU A CA 1
ATOM 1373 C C . LEU A 1 195 ? -21.078 8.483 15.747 1.00 95.81 195 LEU A C 1
ATOM 1375 O O . LEU A 1 195 ? -21.663 9.027 14.811 1.00 95.81 195 LEU A O 1
ATOM 1379 N N . THR A 1 196 ? -21.094 8.958 16.991 1.00 95.25 196 THR A N 1
ATOM 1380 C CA . THR A 1 196 ? -21.908 10.103 17.440 1.00 95.25 196 THR A CA 1
ATOM 1381 C C . THR A 1 196 ? -21.088 11.293 17.935 1.00 95.25 196 THR A C 1
ATOM 1383 O O . THR A 1 196 ? -21.648 12.354 18.189 1.00 95.25 196 THR A O 1
ATOM 1386 N N . ASP A 1 197 ? -19.771 11.140 18.082 1.00 96.38 197 ASP A N 1
ATOM 1387 C CA . ASP A 1 197 ? -18.911 12.198 18.608 1.00 96.38 197 ASP A CA 1
ATOM 1388 C C . ASP A 1 197 ? -18.768 13.353 17.593 1.00 96.38 197 ASP A C 1
ATOM 1390 O O . ASP A 1 197 ? -18.252 13.131 16.487 1.00 96.38 197 ASP A O 1
ATOM 1394 N N . PRO A 1 198 ? -19.165 14.591 17.952 1.00 95.56 198 PRO A N 1
ATOM 1395 C CA . PRO A 1 198 ? -19.144 15.732 17.038 1.00 95.56 198 PRO A CA 1
ATOM 1396 C C . PRO A 1 198 ? -17.727 16.092 16.567 1.00 95.56 198 PRO A C 1
ATOM 1398 O O . PRO A 1 198 ? -17.550 16.664 15.491 1.00 95.56 198 PRO A O 1
ATOM 1401 N N . ARG A 1 199 ? -16.682 15.698 17.311 1.00 96.12 199 ARG A N 1
ATOM 1402 C CA . ARG A 1 199 ? -15.280 15.903 16.906 1.00 96.12 199 ARG A CA 1
ATOM 1403 C C . ARG A 1 199 ? -14.936 15.195 15.596 1.00 96.12 199 ARG A C 1
ATOM 1405 O O . ARG A 1 199 ? -13.947 15.552 14.960 1.00 96.12 199 ARG A O 1
ATOM 1412 N N . PHE A 1 200 ? -15.714 14.190 15.193 1.00 95.62 200 PHE A N 1
ATOM 1413 C CA . PHE A 1 200 ? -15.444 13.380 14.006 1.00 95.62 200 PHE A CA 1
ATOM 1414 C C . PHE A 1 200 ? -16.245 13.800 12.771 1.00 95.62 200 PHE A C 1
ATOM 1416 O O . PHE A 1 200 ? -16.073 13.191 11.717 1.00 95.62 200 PHE A O 1
ATOM 1423 N N . GLU A 1 201 ? -17.095 14.825 12.860 1.00 93.50 201 GLU A N 1
ATOM 1424 C CA . GLU A 1 201 ? -17.959 15.246 11.748 1.00 93.50 201 GLU A CA 1
ATOM 1425 C C . GLU A 1 201 ? -17.169 15.706 10.522 1.00 93.50 201 GLU A C 1
ATOM 1427 O O . GLU A 1 201 ? -17.482 15.327 9.393 1.00 93.50 201 GLU A O 1
ATOM 1432 N N . THR A 1 202 ? -16.109 16.482 10.742 1.00 94.25 202 THR A N 1
ATOM 1433 C CA . THR A 1 202 ? -15.268 17.017 9.670 1.00 94.25 202 THR A CA 1
ATOM 1434 C C . THR A 1 202 ? -13.966 16.239 9.551 1.00 94.25 202 THR A C 1
ATOM 1436 O O . THR A 1 202 ? -13.428 15.736 10.541 1.00 94.25 202 THR A O 1
ATOM 1439 N N . ARG A 1 203 ? -13.395 16.207 8.342 1.00 93.38 203 ARG A N 1
ATOM 1440 C CA . ARG A 1 203 ? -12.048 15.666 8.126 1.00 93.38 203 ARG A CA 1
ATOM 1441 C C . ARG A 1 203 ? -11.010 16.287 9.048 1.00 93.38 203 ARG A C 1
ATOM 1443 O O . ARG A 1 203 ? -10.201 15.580 9.635 1.00 93.38 203 ARG A O 1
ATOM 1450 N N . ALA A 1 204 ? -11.040 17.614 9.166 1.00 92.12 204 ALA A N 1
ATOM 1451 C CA . ALA A 1 204 ? -10.114 18.352 10.013 1.00 92.12 204 ALA A CA 1
ATOM 1452 C C . ALA A 1 204 ? -10.225 17.890 11.472 1.00 92.12 204 ALA A C 1
ATOM 1454 O O . ALA A 1 204 ? -9.208 17.589 12.087 1.00 92.12 204 ALA A O 1
ATOM 1455 N N . GLY A 1 205 ? -11.449 17.734 11.985 1.00 94.19 205 GLY A N 1
ATOM 1456 C CA . GLY A 1 205 ? -11.691 17.195 13.322 1.00 94.19 205 GLY A CA 1
ATOM 1457 C C . GLY A 1 205 ? -11.134 15.781 13.502 1.00 94.19 205 GLY A C 1
ATOM 1458 O O . GLY A 1 205 ? -10.429 15.520 14.477 1.00 94.19 205 GLY A O 1
ATOM 1459 N N . ARG A 1 206 ? -11.344 14.884 12.528 1.00 93.69 206 ARG A N 1
ATOM 1460 C CA . ARG A 1 206 ? -10.791 13.517 12.569 1.00 93.69 206 ARG A CA 1
ATOM 1461 C C . ARG A 1 206 ? -9.271 13.476 12.521 1.00 93.69 206 ARG A C 1
ATOM 1463 O O . ARG A 1 206 ? -8.686 12.667 13.228 1.00 93.69 206 ARG A O 1
ATOM 1470 N N . LEU A 1 207 ? -8.631 14.351 11.752 1.00 89.94 207 LEU A N 1
ATOM 1471 C CA . LEU A 1 207 ? -7.172 14.446 11.710 1.00 89.94 207 LEU A CA 1
ATOM 1472 C C . LEU A 1 207 ? -6.606 15.010 13.018 1.00 89.94 207 LEU A C 1
ATOM 1474 O O . LEU A 1 207 ? -5.691 14.419 13.589 1.00 89.94 207 LEU A O 1
ATOM 1478 N N . THR A 1 208 ? -7.184 16.099 13.534 1.00 92.00 208 THR A N 1
ATOM 1479 C CA . THR A 1 208 ? -6.789 16.698 14.820 1.00 92.00 208 THR A CA 1
ATOM 1480 C C . THR A 1 208 ? -6.976 15.719 15.979 1.00 92.00 208 THR A C 1
ATOM 1482 O O . THR A 1 208 ? -6.149 15.658 16.886 1.00 92.00 208 THR A O 1
ATOM 1485 N N . HIS A 1 209 ? -8.034 14.909 15.938 1.00 92.88 209 HIS A N 1
ATOM 1486 C CA . HIS A 1 209 ? -8.360 13.919 16.962 1.00 92.88 209 HIS A CA 1
ATOM 1487 C C . HIS A 1 209 ? -8.100 12.478 16.505 1.00 92.88 209 HIS A C 1
ATOM 1489 O O . HIS A 1 209 ? -8.775 11.563 16.976 1.00 92.88 209 HIS A O 1
ATOM 1495 N N . ARG A 1 210 ? -7.107 12.248 15.631 1.00 91.25 210 ARG A N 1
ATOM 1496 C CA . ARG A 1 210 ? -6.854 10.938 15.001 1.00 91.25 210 ARG A CA 1
ATOM 1497 C C . ARG A 1 210 ? -6.772 9.791 16.003 1.00 91.25 210 ARG A C 1
ATOM 1499 O O . ARG A 1 210 ? -7.412 8.766 15.800 1.00 91.25 210 ARG A O 1
ATOM 1506 N N . ALA A 1 211 ? -6.017 9.963 17.088 1.00 91.19 211 ALA A N 1
ATOM 1507 C CA . ALA A 1 211 ? -5.868 8.927 18.111 1.00 91.19 211 ALA A CA 1
ATOM 1508 C C . ALA A 1 211 ? -7.202 8.598 18.807 1.00 91.19 211 ALA A C 1
ATOM 1510 O O . ALA A 1 211 ? -7.500 7.431 19.051 1.00 91.19 211 ALA A O 1
ATOM 1511 N N . ALA A 1 212 ? -8.031 9.612 19.079 1.00 94.81 212 ALA A N 1
ATOM 1512 C CA . ALA A 1 212 ? -9.356 9.420 19.663 1.00 94.81 212 ALA A CA 1
ATOM 1513 C C . ALA A 1 212 ? -10.334 8.784 18.661 1.00 94.81 212 ALA A C 1
ATOM 1515 O O . ALA A 1 212 ? -11.109 7.912 19.042 1.00 94.81 212 ALA A O 1
ATOM 1516 N N . PHE A 1 213 ? -10.269 9.173 17.383 1.00 95.06 213 PHE A N 1
ATOM 1517 C CA . PHE A 1 213 ? -11.051 8.554 16.314 1.00 95.06 213 PHE A CA 1
ATOM 1518 C C . PHE A 1 213 ? -10.685 7.076 16.147 1.00 95.06 213 PHE A C 1
ATOM 1520 O O . PHE A 1 213 ? -11.563 6.219 16.146 1.00 95.06 213 PHE A O 1
ATOM 1527 N N . GLU A 1 214 ? -9.390 6.755 16.097 1.00 94.31 214 GLU A N 1
ATOM 1528 C CA . GLU A 1 214 ? -8.910 5.375 16.027 1.00 94.31 214 GLU A CA 1
ATOM 1529 C C . GLU A 1 214 ? -9.375 4.549 17.233 1.00 94.31 214 GLU A C 1
ATOM 1531 O O . GLU A 1 214 ? -9.867 3.433 17.069 1.00 94.31 214 GLU A O 1
ATOM 1536 N N . ALA A 1 215 ? -9.264 5.106 18.442 1.00 95.31 215 ALA A N 1
ATOM 1537 C CA . ALA A 1 215 ? -9.728 4.458 19.664 1.00 95.31 215 ALA A CA 1
ATOM 1538 C C . ALA A 1 215 ? -11.246 4.205 19.658 1.00 95.31 215 ALA A C 1
ATOM 1540 O O . ALA A 1 215 ? -11.682 3.175 20.165 1.00 95.31 215 ALA A O 1
ATOM 1541 N N . ALA A 1 216 ? -12.039 5.098 19.056 1.00 96.81 216 ALA A N 1
ATOM 1542 C CA . ALA A 1 216 ? -13.487 4.945 18.949 1.00 96.81 216 ALA A CA 1
ATOM 1543 C C . ALA A 1 216 ? -13.900 3.856 17.945 1.00 96.81 216 ALA A C 1
ATOM 1545 O O . ALA A 1 216 ? -14.828 3.096 18.212 1.00 96.81 216 ALA A O 1
ATOM 1546 N N . ILE A 1 217 ? -13.212 3.744 16.803 1.00 97.00 217 ILE A N 1
ATOM 1547 C CA . ILE A 1 217 ? -13.573 2.767 15.761 1.00 97.00 217 ILE A CA 1
ATOM 1548 C C . ILE A 1 217 ? -13.001 1.371 16.035 1.00 97.00 217 ILE A C 1
ATOM 1550 O O . ILE A 1 217 ? -13.613 0.366 15.672 1.00 97.00 217 ILE A O 1
ATOM 1554 N N . ARG A 1 218 ? -11.838 1.285 16.693 1.00 97.62 218 ARG A N 1
ATOM 1555 C CA . ARG A 1 218 ? -11.091 0.037 16.921 1.00 97.62 218 ARG A CA 1
ATOM 1556 C C . ARG A 1 218 ? -11.928 -1.099 17.534 1.00 97.62 218 ARG A C 1
ATOM 1558 O O . ARG A 1 218 ? -11.815 -2.209 17.014 1.00 97.62 218 ARG A O 1
ATOM 1565 N N . PRO A 1 219 ? -12.768 -0.890 18.569 1.00 98.06 219 PRO A N 1
ATOM 1566 C CA . PRO A 1 219 ? -13.568 -1.966 19.159 1.00 98.06 219 PRO A CA 1
ATOM 1567 C C . PRO A 1 219 ? -14.551 -2.604 18.173 1.00 98.06 219 PRO A C 1
ATOM 1569 O O . PRO A 1 219 ? -14.736 -3.820 18.191 1.00 98.06 219 PRO A O 1
ATOM 1572 N N . TRP A 1 220 ? -15.152 -1.806 17.282 1.00 97.94 220 TRP A N 1
ATOM 1573 C CA . TRP A 1 220 ? -16.106 -2.312 16.294 1.00 97.94 220 TRP A CA 1
ATOM 1574 C C . TRP A 1 220 ? -15.440 -3.291 15.322 1.00 97.94 220 TRP A C 1
ATOM 1576 O O . TRP A 1 220 ? -16.011 -4.346 15.035 1.00 97.94 220 TRP A O 1
ATOM 1586 N N . PHE A 1 221 ? -14.230 -2.962 14.855 1.00 98.38 221 PHE A N 1
ATOM 1587 C CA . PHE A 1 221 ? -13.445 -3.834 13.979 1.00 98.38 221 PHE A CA 1
ATOM 1588 C C . PHE A 1 221 ? -12.938 -5.068 14.739 1.00 98.38 221 PHE A C 1
ATOM 1590 O O . PHE A 1 221 ? -13.126 -6.185 14.269 1.00 98.38 221 PHE A O 1
ATOM 1597 N N . ALA A 1 222 ? -12.385 -4.898 15.945 1.00 98.50 222 ALA A N 1
ATOM 1598 C CA . ALA A 1 222 ? -11.805 -5.998 16.722 1.00 98.50 222 ALA A CA 1
ATOM 1599 C C . ALA A 1 222 ? -12.814 -7.110 17.067 1.00 98.50 222 ALA A C 1
ATOM 1601 O O . ALA A 1 222 ? -12.434 -8.271 17.186 1.00 98.50 222 ALA A O 1
ATOM 1602 N N . ALA A 1 223 ? -14.094 -6.762 17.216 1.00 98.25 223 ALA A N 1
ATOM 1603 C CA . ALA A 1 223 ? -15.160 -7.695 17.573 1.00 98.25 223 ALA A CA 1
ATOM 1604 C C . ALA A 1 223 ? -15.693 -8.539 16.398 1.00 98.25 223 ALA A C 1
ATOM 1606 O O . ALA A 1 223 ? -16.576 -9.367 16.606 1.00 98.25 223 ALA A O 1
ATOM 1607 N N . ARG A 1 224 ? -15.225 -8.310 15.164 1.00 98.62 224 ARG A N 1
ATOM 1608 C CA . ARG A 1 224 ? -15.771 -8.931 13.946 1.00 98.62 224 ARG A CA 1
ATOM 1609 C C . ARG A 1 224 ? -14.671 -9.575 13.117 1.00 98.62 224 ARG A C 1
ATOM 1611 O O . ARG A 1 224 ? -13.538 -9.099 13.093 1.00 98.62 224 ARG A O 1
ATOM 1618 N N . SER A 1 225 ? -15.004 -10.641 12.403 1.00 98.62 225 SER A N 1
ATOM 1619 C CA . SER A 1 225 ? -14.096 -11.243 11.426 1.00 98.62 225 SER A CA 1
ATOM 1620 C C . SER A 1 225 ? -13.864 -10.321 10.225 1.00 98.62 225 SER A C 1
ATOM 1622 O O . SER A 1 225 ? -14.727 -9.526 9.836 1.00 98.62 225 SER A O 1
ATOM 1624 N N . ARG A 1 226 ? -12.718 -10.482 9.557 1.00 98.12 226 ARG A N 1
ATOM 1625 C CA . ARG A 1 226 ? -12.377 -9.820 8.291 1.00 98.12 226 ARG A CA 1
ATOM 1626 C C . ARG A 1 226 ? -13.488 -9.986 7.253 1.00 98.12 226 ARG A C 1
ATOM 1628 O O . ARG A 1 226 ? -13.784 -9.041 6.522 1.00 98.12 226 ARG A O 1
ATOM 1635 N N . ALA A 1 227 ? -14.123 -11.159 7.201 1.00 97.00 227 ALA A N 1
ATOM 1636 C CA . ALA A 1 227 ? -15.211 -11.463 6.274 1.00 97.00 227 ALA A CA 1
ATOM 1637 C C . ALA A 1 227 ? -16.504 -10.689 6.588 1.00 97.00 227 ALA A C 1
ATOM 1639 O O . ALA A 1 227 ? -17.122 -10.141 5.675 1.00 97.00 227 ALA A O 1
ATOM 1640 N N . GLU A 1 228 ? -16.903 -10.603 7.860 1.00 98.31 228 GLU A N 1
ATOM 1641 C CA . GLU A 1 228 ? -18.073 -9.818 8.281 1.00 98.31 228 GLU A CA 1
ATOM 1642 C C . GLU A 1 228 ? -17.879 -8.331 7.999 1.00 98.31 228 GLU A C 1
ATOM 1644 O O . GLU A 1 228 ? -18.760 -7.698 7.420 1.00 98.31 228 GLU A O 1
ATOM 1649 N N . ILE A 1 229 ? -16.701 -7.805 8.341 1.00 98.50 229 ILE A N 1
ATOM 1650 C CA . ILE A 1 229 ? -16.337 -6.407 8.103 1.00 98.50 229 ILE A CA 1
ATOM 1651 C C . ILE A 1 229 ? -16.360 -6.108 6.601 1.00 98.50 229 ILE A C 1
ATOM 1653 O O . ILE A 1 229 ? -16.984 -5.137 6.179 1.00 98.50 229 ILE A O 1
ATOM 1657 N N . THR A 1 230 ? -15.741 -6.976 5.788 1.00 97.50 230 THR A N 1
ATOM 1658 C CA . THR A 1 230 ? -15.716 -6.853 4.320 1.00 97.50 230 THR A CA 1
ATOM 1659 C C . THR A 1 230 ? -17.123 -6.823 3.734 1.00 97.50 230 THR A C 1
ATOM 1661 O O . THR A 1 230 ? -17.427 -5.939 2.938 1.00 97.50 230 THR A O 1
ATOM 1664 N N . ARG A 1 231 ? -17.998 -7.742 4.149 1.00 97.75 231 ARG A N 1
ATOM 1665 C CA . ARG A 1 231 ? -19.378 -7.815 3.656 1.00 97.75 231 ARG A CA 1
ATOM 1666 C C . ARG A 1 231 ? -20.196 -6.573 4.022 1.00 97.75 231 ARG A C 1
ATOM 1668 O O . ARG A 1 231 ? -20.886 -6.037 3.159 1.00 97.75 231 ARG A O 1
ATOM 1675 N N . GLU A 1 232 ? -20.101 -6.110 5.267 1.00 98.00 232 GLU A N 1
ATOM 1676 C CA . GLU A 1 232 ? -20.822 -4.919 5.739 1.00 98.00 232 GLU A CA 1
ATOM 1677 C C . GLU A 1 232 ? -20.332 -3.640 5.045 1.00 98.00 232 GLU A C 1
ATOM 1679 O O . GLU A 1 232 ? -21.124 -2.820 4.592 1.00 98.00 232 GLU A O 1
ATOM 1684 N N . ALA A 1 233 ? -19.019 -3.474 4.891 1.00 97.75 233 ALA A N 1
ATOM 1685 C CA . ALA A 1 233 ? -18.471 -2.319 4.192 1.00 97.75 233 ALA A CA 1
ATOM 1686 C C . ALA A 1 233 ? -18.850 -2.323 2.702 1.00 97.75 233 ALA A C 1
ATOM 1688 O O . ALA A 1 233 ? -19.230 -1.286 2.156 1.00 97.75 233 ALA A O 1
ATOM 1689 N N . GLN A 1 234 ? -18.793 -3.484 2.039 1.00 96.31 234 GLN A N 1
ATOM 1690 C CA . GLN A 1 234 ? -19.144 -3.617 0.623 1.00 96.31 234 GLN A CA 1
ATOM 1691 C C . GLN A 1 234 ? -20.623 -3.321 0.351 1.00 96.31 234 GLN A C 1
ATOM 1693 O O . GLN A 1 234 ? -20.912 -2.647 -0.640 1.00 96.31 234 GLN A O 1
ATOM 1698 N N . SER A 1 235 ? -21.547 -3.742 1.227 1.00 97.75 235 SER A N 1
ATOM 1699 C CA . SER A 1 235 ? -22.980 -3.420 1.086 1.00 97.75 235 SER A CA 1
ATOM 1700 C C . SER A 1 235 ? -23.241 -1.906 1.119 1.00 97.75 235 SER A C 1
ATOM 1702 O O . SER A 1 235 ? -24.170 -1.416 0.479 1.00 97.75 235 SER A O 1
ATOM 1704 N N . ARG A 1 236 ? -22.354 -1.155 1.784 1.00 97.50 236 ARG A N 1
ATOM 1705 C CA . ARG A 1 236 ? -22.369 0.310 1.912 1.00 97.50 236 ARG A CA 1
ATOM 1706 C C . ARG A 1 236 ? -21.421 1.031 0.951 1.00 97.50 236 ARG A C 1
ATOM 1708 O O . ARG A 1 236 ? -21.319 2.255 0.994 1.00 97.50 236 ARG A O 1
ATOM 1715 N N . ARG A 1 237 ? -20.724 0.291 0.080 1.00 96.00 237 ARG A N 1
ATOM 1716 C CA . ARG A 1 237 ? -19.692 0.791 -0.850 1.00 96.00 237 ARG A CA 1
ATOM 1717 C C . ARG A 1 237 ? -18.509 1.497 -0.169 1.00 96.00 237 ARG A C 1
ATOM 1719 O O . ARG A 1 237 ? -17.881 2.362 -0.778 1.00 96.00 237 ARG A O 1
ATOM 1726 N N . ILE A 1 238 ? -18.186 1.117 1.065 1.00 96.75 238 ILE A N 1
ATOM 1727 C CA . ILE A 1 238 ? -17.033 1.634 1.804 1.00 96.75 238 ILE A CA 1
ATOM 1728 C C . ILE A 1 238 ? -15.775 0.851 1.379 1.00 96.75 238 ILE A C 1
ATOM 1730 O O . ILE A 1 238 ? -15.758 -0.379 1.482 1.00 96.75 238 ILE A O 1
ATOM 1734 N N . PRO A 1 239 ? -14.712 1.528 0.910 1.00 94.12 239 PRO A N 1
ATOM 1735 C CA . PRO A 1 239 ? -13.461 0.875 0.532 1.00 94.12 239 PRO A CA 1
ATOM 1736 C C . PRO A 1 239 ? -12.692 0.354 1.755 1.00 94.12 239 PRO A C 1
ATOM 1738 O O . PRO A 1 239 ? -12.196 1.123 2.577 1.00 94.12 239 PRO A O 1
ATOM 1741 N N . ILE A 1 240 ? -12.550 -0.969 1.842 1.00 95.62 240 ILE A N 1
ATOM 1742 C CA . ILE A 1 240 ? -11.690 -1.653 2.814 1.00 95.62 240 ILE A CA 1
ATOM 1743 C C . ILE A 1 240 ? -11.006 -2.863 2.178 1.00 95.62 240 ILE A C 1
ATOM 1745 O O . ILE A 1 240 ? -11.485 -3.403 1.178 1.00 95.62 240 ILE A O 1
ATOM 1749 N N . GLY A 1 241 ? -9.907 -3.314 2.778 1.00 95.12 241 GLY A N 1
ATOM 1750 C CA . GLY A 1 241 ? -9.202 -4.524 2.365 1.00 95.12 241 GLY A CA 1
ATOM 1751 C C . GLY A 1 241 ? -8.836 -5.404 3.560 1.00 95.12 241 GLY A C 1
ATOM 1752 O O . GLY A 1 241 ? -8.179 -4.912 4.477 1.00 95.12 241 GLY A O 1
ATOM 1753 N N . PRO A 1 242 ? -9.201 -6.699 3.579 1.00 96.50 242 PRO A N 1
ATOM 1754 C CA . PRO A 1 242 ? -8.657 -7.627 4.564 1.00 96.50 242 PRO A CA 1
ATOM 1755 C C . PRO A 1 242 ? -7.153 -7.799 4.346 1.00 96.50 242 PRO A C 1
ATOM 1757 O O . PRO A 1 242 ? -6.703 -8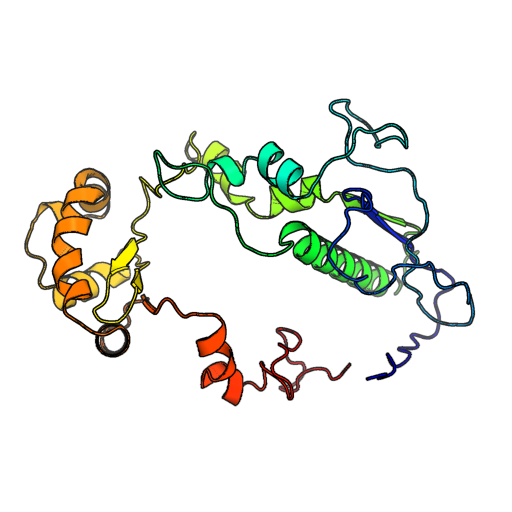.047 3.226 1.00 96.50 242 PRO A O 1
ATOM 1760 N N . VAL A 1 243 ? -6.371 -7.693 5.420 1.00 96.44 243 VAL A N 1
ATOM 1761 C CA . VAL A 1 243 ? -4.943 -8.014 5.378 1.00 96.44 243 VAL A CA 1
ATOM 1762 C C . VAL A 1 243 ? -4.821 -9.529 5.251 1.00 96.44 243 VAL A C 1
ATOM 1764 O O . VAL A 1 243 ? -5.249 -10.273 6.138 1.00 96.44 243 VAL A O 1
ATOM 1767 N N . ARG A 1 244 ? -4.278 -9.975 4.119 1.00 94.44 244 ARG A N 1
ATOM 1768 C CA . ARG A 1 244 ? -4.073 -11.386 3.786 1.00 94.44 244 ARG A CA 1
ATOM 1769 C C . ARG A 1 244 ? -2.597 -11.742 3.849 1.00 94.44 244 ARG A C 1
ATOM 1771 O O . ARG A 1 244 ? -1.734 -10.945 3.485 1.00 94.44 244 ARG A O 1
ATOM 1778 N N . SER A 1 245 ? -2.327 -12.963 4.272 1.00 92.62 245 SER A N 1
ATOM 1779 C CA . SER A 1 245 ? -1.038 -13.619 4.120 1.00 92.62 245 SER A CA 1
ATOM 1780 C C . SER A 1 245 ? -0.772 -13.973 2.649 1.00 92.62 245 SER A C 1
ATOM 1782 O O . SER A 1 245 ? -1.715 -14.178 1.880 1.00 92.62 245 SER A O 1
ATOM 1784 N N . PRO A 1 246 ? 0.501 -14.127 2.241 1.00 88.81 246 PRO A N 1
ATOM 1785 C CA . PRO A 1 246 ? 0.834 -14.633 0.911 1.00 88.81 246 PRO A CA 1
ATOM 1786 C C . PRO A 1 246 ? 0.215 -16.006 0.602 1.00 88.81 246 PRO A C 1
ATOM 1788 O O . PRO A 1 246 ? -0.175 -16.253 -0.534 1.00 88.81 246 PRO A O 1
ATOM 1791 N N . ALA A 1 247 ? 0.067 -16.878 1.608 1.00 91.19 247 ALA A N 1
ATOM 1792 C CA . ALA A 1 247 ? -0.544 -18.198 1.443 1.00 91.19 247 ALA A CA 1
ATOM 1793 C C . ALA A 1 247 ? -2.034 -18.112 1.064 1.00 91.19 247 ALA A C 1
ATOM 1795 O O . ALA A 1 247 ? -2.483 -18.831 0.174 1.00 91.19 247 ALA A O 1
ATOM 1796 N N . GLU A 1 248 ? -2.787 -17.187 1.672 1.00 92.31 248 GLU A N 1
ATOM 1797 C CA . GLU A 1 248 ? -4.190 -16.932 1.308 1.00 92.31 248 GLU A CA 1
ATOM 1798 C C . GLU A 1 248 ? -4.333 -16.463 -0.153 1.00 92.31 248 GLU A C 1
ATOM 1800 O O . GLU A 1 248 ? -5.358 -16.714 -0.780 1.00 92.31 248 GLU A O 1
ATOM 1805 N N . LEU A 1 249 ? -3.312 -15.816 -0.732 1.00 90.31 249 LEU A N 1
ATOM 1806 C CA . LEU A 1 249 ? -3.365 -15.323 -2.115 1.00 90.31 249 LEU A CA 1
ATOM 1807 C C . LEU A 1 249 ? -3.244 -16.424 -3.172 1.00 90.31 249 LEU A C 1
ATOM 1809 O O . LEU A 1 249 ? -3.671 -16.203 -4.307 1.00 90.31 249 LEU A O 1
ATOM 1813 N N . LEU A 1 250 ? -2.687 -17.586 -2.819 1.00 88.94 250 LEU A N 1
ATOM 1814 C CA . LEU A 1 250 ? -2.534 -18.723 -3.736 1.00 88.94 250 LEU A CA 1
ATOM 1815 C C . LEU A 1 250 ? -3.878 -19.359 -4.104 1.00 88.94 250 LEU A C 1
ATOM 1817 O O . LEU A 1 250 ? -4.005 -19.960 -5.166 1.00 88.94 250 LEU A O 1
ATOM 1821 N N . THR A 1 251 ? -4.877 -19.212 -3.233 1.00 89.19 251 THR A N 1
ATOM 1822 C CA . THR A 1 251 ? -6.232 -19.756 -3.410 1.00 89.19 251 THR A CA 1
ATOM 1823 C C . THR A 1 251 ? -7.295 -18.662 -3.505 1.00 89.19 251 THR A C 1
ATOM 1825 O O . THR A 1 251 ? -8.490 -18.946 -3.444 1.00 89.19 251 THR A O 1
ATOM 1828 N N . ASP A 1 252 ? -6.884 -17.401 -3.677 1.00 90.62 252 ASP A N 1
ATOM 1829 C CA . ASP A 1 252 ? -7.812 -16.279 -3.768 1.00 90.62 252 ASP A CA 1
ATOM 1830 C C . ASP A 1 252 ? -8.757 -16.432 -4.983 1.00 90.62 252 ASP A C 1
ATOM 1832 O O . ASP A 1 252 ? -8.283 -16.599 -6.113 1.00 90.62 252 ASP A O 1
ATOM 1836 N N . PRO A 1 253 ? -10.089 -16.326 -4.794 1.00 89.50 253 PRO A N 1
ATOM 1837 C CA . PRO A 1 253 ? -11.052 -16.524 -5.875 1.00 89.50 253 PRO A CA 1
ATOM 1838 C C . PRO A 1 253 ? -10.847 -15.593 -7.074 1.00 89.50 253 PRO A C 1
ATOM 1840 O O . PRO A 1 253 ? -11.054 -16.011 -8.212 1.00 89.50 253 PRO A O 1
ATOM 1843 N N . GLN A 1 254 ? -10.414 -14.347 -6.849 1.00 90.81 254 GLN A N 1
ATOM 1844 C CA . GLN A 1 254 ? -10.175 -13.389 -7.928 1.00 90.81 254 GLN A CA 1
ATOM 1845 C C . GLN A 1 254 ? -8.917 -13.761 -8.716 1.00 90.81 254 GLN A C 1
ATOM 1847 O O . GLN A 1 254 ? -8.913 -13.684 -9.946 1.00 90.81 254 GLN A O 1
ATOM 1852 N N . HIS A 1 255 ? -7.852 -14.192 -8.043 1.00 91.06 255 HIS A N 1
ATOM 1853 C CA . HIS A 1 255 ? -6.657 -14.704 -8.707 1.00 91.06 255 HIS A CA 1
ATOM 1854 C C . HIS A 1 255 ? -6.931 -15.975 -9.510 1.00 91.06 255 HIS A C 1
ATOM 1856 O O . HIS A 1 255 ? -6.462 -16.066 -10.647 1.00 91.06 255 HIS A O 1
ATOM 1862 N N . VAL A 1 256 ? -7.716 -16.907 -8.962 1.00 86.62 256 VAL A N 1
ATOM 1863 C CA . VAL A 1 256 ? -8.134 -18.138 -9.651 1.00 86.62 256 VAL A CA 1
ATOM 1864 C C . VAL A 1 256 ? -8.975 -17.799 -10.881 1.00 86.62 256 VAL A C 1
ATOM 1866 O O . VAL A 1 256 ? -8.623 -18.198 -11.989 1.00 86.62 256 VAL A O 1
ATOM 1869 N N . ALA A 1 257 ? -10.014 -16.971 -10.731 1.00 88.38 257 ALA A N 1
ATOM 1870 C CA . ALA A 1 257 ? -10.856 -16.532 -11.847 1.00 88.38 257 ALA A CA 1
ATOM 1871 C C . ALA A 1 257 ? -10.053 -15.805 -12.942 1.00 88.38 257 ALA A C 1
ATOM 1873 O O . ALA A 1 257 ? -10.373 -15.872 -14.130 1.00 88.38 257 ALA A O 1
ATOM 1874 N N . ARG A 1 258 ? -8.971 -15.117 -12.558 1.00 89.12 258 ARG A N 1
ATOM 1875 C CA . ARG A 1 258 ? -8.077 -14.408 -13.481 1.00 89.12 258 ARG A CA 1
ATOM 1876 C C . ARG A 1 258 ? -6.898 -15.246 -13.974 1.00 89.12 258 ARG A C 1
ATOM 1878 O O . ARG A 1 258 ? -6.079 -14.699 -14.731 1.00 89.12 258 ARG A O 1
ATOM 1885 N N . GLY A 1 259 ? -6.787 -16.516 -13.584 1.00 87.31 259 GLY A N 1
ATOM 1886 C CA . GLY A 1 259 ? -5.623 -17.359 -13.872 1.00 87.31 259 GLY A CA 1
ATOM 1887 C C . GLY A 1 259 ? -4.311 -16.625 -13.588 1.00 87.31 259 GLY A C 1
ATOM 1888 O O . GLY A 1 259 ? -3.419 -16.621 -14.430 1.00 87.31 259 GLY A O 1
ATOM 1889 N N . PHE A 1 260 ? -4.271 -15.833 -12.509 1.00 90.88 260 PHE A N 1
ATOM 1890 C CA . PHE A 1 260 ? -3.110 -15.014 -12.153 1.00 90.88 260 PHE A CA 1
ATOM 1891 C C . PHE A 1 260 ? -2.049 -15.847 -11.458 1.00 90.88 260 PHE A C 1
ATOM 1893 O O . PHE A 1 260 ? -0.881 -15.719 -11.794 1.00 90.88 260 PHE A O 1
ATOM 1900 N N . ILE A 1 261 ? -2.467 -16.725 -10.552 1.00 88.69 261 ILE A N 1
ATOM 1901 C CA . ILE A 1 261 ? -1.605 -17.752 -9.982 1.00 88.69 261 ILE A CA 1
ATOM 1902 C C . ILE A 1 261 ? -1.707 -18.976 -10.894 1.00 88.69 261 ILE A C 1
ATOM 1904 O O . ILE A 1 261 ? -2.786 -19.551 -11.043 1.00 88.69 261 ILE A O 1
ATOM 1908 N N . GLY A 1 262 ? -0.612 -19.302 -11.578 1.00 77.81 262 GLY A N 1
ATOM 1909 C CA . GLY A 1 262 ? -0.540 -20.417 -12.518 1.00 77.81 262 GLY A CA 1
ATOM 1910 C C . GLY A 1 262 ? -0.320 -21.773 -11.835 1.00 77.81 262 GLY A C 1
ATOM 1911 O O . GLY A 1 262 ? -0.136 -21.842 -10.613 1.00 77.81 262 GLY A O 1
ATOM 1912 N N . PRO A 1 263 ? -0.297 -22.869 -12.618 1.00 71.25 263 PRO A N 1
ATOM 1913 C CA . PRO A 1 263 ? 0.120 -24.182 -12.131 1.00 71.25 263 PRO A CA 1
ATOM 1914 C C . PRO A 1 263 ? 1.492 -24.093 -11.443 1.00 71.25 263 PRO A C 1
ATOM 1916 O O . PRO A 1 263 ? 2.421 -23.501 -11.986 1.00 71.25 263 PRO A O 1
ATOM 1919 N N . GLY A 1 264 ? 1.613 -24.635 -10.228 1.00 78.44 264 GLY A N 1
ATOM 1920 C CA . GLY A 1 264 ? 2.832 -24.527 -9.410 1.00 78.44 264 GLY A CA 1
ATOM 1921 C C . GLY A 1 264 ? 2.891 -23.311 -8.473 1.00 78.44 264 GLY A C 1
ATOM 1922 O O . GLY A 1 264 ? 3.870 -23.158 -7.753 1.00 78.44 264 GLY A O 1
ATOM 1923 N N . GLY A 1 265 ? 1.852 -22.467 -8.437 1.00 82.12 265 GLY A N 1
ATOM 1924 C CA . GLY A 1 265 ? 1.731 -21.377 -7.458 1.00 82.12 265 GLY A CA 1
ATOM 1925 C C . GLY A 1 265 ? 2.455 -20.082 -7.838 1.00 82.12 265 GLY A C 1
ATOM 1926 O O . GLY A 1 265 ? 2.479 -19.141 -7.046 1.00 82.12 265 GLY A O 1
ATOM 1927 N N . MET A 1 266 ? 3.019 -20.005 -9.046 1.00 84.75 266 MET A N 1
ATOM 1928 C CA . MET A 1 266 ? 3.745 -18.825 -9.514 1.00 84.75 266 MET A CA 1
ATOM 1929 C C . MET A 1 266 ? 2.792 -17.769 -10.098 1.00 84.75 266 MET A C 1
ATOM 1931 O O . MET A 1 266 ? 1.907 -18.116 -10.886 1.00 84.75 266 MET A O 1
ATOM 1935 N N . PRO A 1 267 ? 2.953 -16.477 -9.756 1.00 87.12 267 PRO A N 1
ATOM 1936 C CA . PRO A 1 267 ? 2.183 -15.406 -10.376 1.00 87.12 267 PRO A CA 1
ATOM 1937 C C . PRO A 1 267 ? 2.619 -15.191 -11.833 1.00 87.12 267 PRO A C 1
ATOM 1939 O O . PRO A 1 267 ? 3.807 -15.136 -12.138 1.00 87.12 267 PRO A O 1
ATOM 1942 N N . GLY A 1 268 ? 1.655 -15.038 -12.739 1.00 86.50 268 GLY A N 1
ATOM 1943 C CA . GLY A 1 268 ? 1.896 -14.666 -14.134 1.00 86.50 268 GLY A CA 1
ATOM 1944 C C . GLY A 1 268 ? 2.003 -13.149 -14.343 1.00 86.50 268 GLY A C 1
ATOM 1945 O O . GLY A 1 268 ? 1.787 -12.356 -13.430 1.00 86.50 268 GLY A O 1
ATOM 1946 N N . MET A 1 269 ? 2.251 -12.718 -15.585 1.00 86.50 269 MET A N 1
ATOM 1947 C CA . MET A 1 269 ? 2.357 -11.288 -15.934 1.00 86.50 269 MET A CA 1
ATOM 1948 C C . MET A 1 269 ? 1.090 -10.493 -15.597 1.00 86.50 269 MET A C 1
ATOM 1950 O O . MET A 1 269 ? 0.018 -10.905 -16.018 1.00 86.50 269 MET A O 1
ATOM 1954 N N . PRO A 1 270 ? 1.134 -9.335 -14.918 1.00 89.56 270 PRO A N 1
ATOM 1955 C CA . PRO A 1 270 ? -0.060 -8.632 -14.426 1.00 89.56 270 PRO A CA 1
ATOM 1956 C C . PRO A 1 270 ? -0.913 -7.950 -15.522 1.00 89.56 270 PRO A C 1
ATOM 1958 O O . PRO A 1 270 ? -1.592 -6.962 -15.261 1.00 89.56 270 PRO A O 1
ATOM 1961 N N . LEU A 1 271 ? -0.926 -8.489 -16.741 1.00 89.62 271 LEU A N 1
ATOM 1962 C CA . LEU A 1 271 ? -1.678 -8.008 -17.889 1.00 89.62 271 LEU A CA 1
ATOM 1963 C C . LEU A 1 271 ? -2.350 -9.157 -18.652 1.00 89.62 271 LEU A C 1
ATOM 1965 O O . LEU A 1 271 ? -2.019 -10.334 -18.490 1.00 89.62 271 LEU A O 1
ATOM 1969 N N . ARG A 1 272 ? -3.317 -8.786 -19.490 1.00 88.00 272 ARG A N 1
ATOM 1970 C CA . ARG A 1 272 ? -3.932 -9.646 -20.501 1.00 88.00 272 ARG A CA 1
ATOM 1971 C C . ARG A 1 272 ? -4.001 -8.865 -21.810 1.00 88.00 272 ARG A C 1
ATOM 1973 O O . ARG A 1 272 ? -4.333 -7.684 -21.777 1.00 88.00 272 ARG A O 1
ATOM 1980 N N . VAL A 1 273 ? -3.713 -9.525 -22.921 1.00 88.12 273 VAL A N 1
ATOM 1981 C CA . VAL A 1 273 ? -3.879 -9.013 -24.285 1.00 88.12 273 VAL A CA 1
ATOM 1982 C C . VAL A 1 273 ? -5.066 -9.753 -24.884 1.00 88.12 273 VAL A C 1
ATOM 1984 O O . VAL A 1 273 ? -5.111 -10.978 -24.817 1.00 88.12 273 VAL A O 1
ATOM 1987 N N . ASP A 1 274 ? -6.074 -9.018 -25.353 1.00 90.12 274 ASP A N 1
ATOM 1988 C CA . ASP A 1 274 ? -7.322 -9.581 -25.893 1.00 90.12 274 ASP A CA 1
ATOM 1989 C C . ASP A 1 274 ? -7.977 -10.624 -24.966 1.00 90.12 274 ASP A C 1
ATOM 1991 O O . ASP A 1 274 ? -8.469 -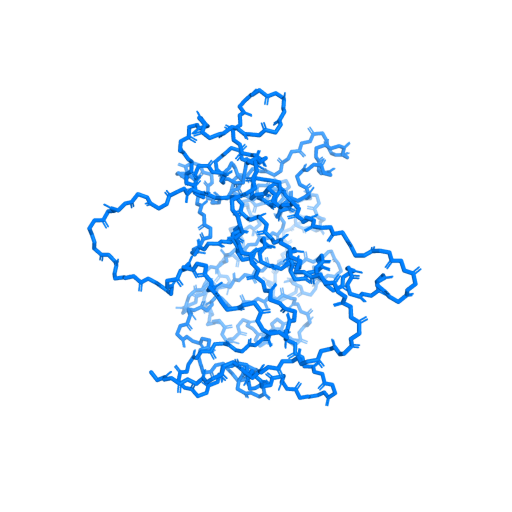11.671 -25.376 1.00 90.12 274 ASP A O 1
ATOM 1995 N N . GLY A 1 275 ? -7.945 -10.346 -23.658 1.00 85.19 275 GLY A N 1
ATOM 1996 C CA . GLY A 1 275 ? -8.502 -11.221 -22.622 1.00 85.19 275 GLY A CA 1
ATOM 1997 C C . GLY A 1 275 ? -7.623 -12.418 -22.238 1.00 85.19 275 GLY A C 1
ATOM 1998 O O . GLY A 1 275 ? -7.895 -13.047 -21.209 1.00 85.19 275 GLY A O 1
ATOM 1999 N N . MET A 1 276 ? -6.540 -12.671 -22.974 1.00 83.75 276 MET A N 1
ATOM 2000 C CA . MET A 1 276 ? -5.604 -13.776 -22.772 1.00 83.75 276 MET A CA 1
ATOM 2001 C C . MET A 1 276 ? -4.345 -13.322 -22.038 1.00 83.75 276 MET A C 1
ATOM 2003 O O . MET A 1 276 ? -3.836 -12.222 -22.242 1.00 83.75 276 MET A O 1
ATOM 2007 N N . ARG A 1 277 ? -3.826 -14.164 -21.1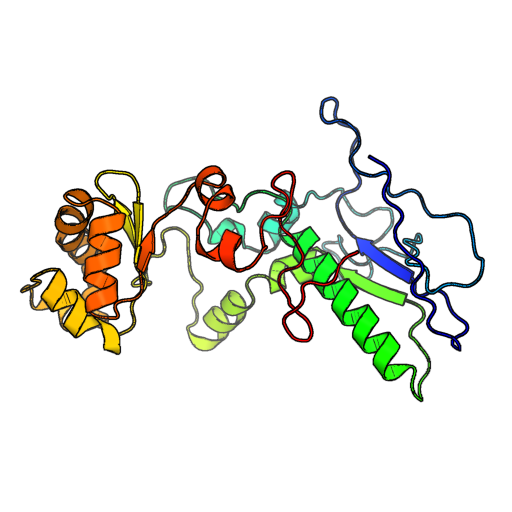43 1.00 84.94 277 ARG A N 1
ATOM 2008 C CA . ARG A 1 277 ? -2.527 -13.910 -20.513 1.00 84.94 277 ARG A CA 1
ATOM 2009 C C . ARG A 1 277 ? -1.440 -14.329 -21.508 1.00 84.94 277 ARG A C 1
ATOM 2011 O O . ARG A 1 277 ? -1.537 -15.450 -21.999 1.00 84.94 277 ARG A O 1
ATOM 2018 N N . PRO A 1 278 ? -0.435 -13.487 -21.802 1.00 79.25 278 PRO A N 1
ATOM 2019 C CA . PRO A 1 278 ? 0.684 -13.916 -22.630 1.00 79.25 278 PRO A CA 1
ATOM 2020 C C . PRO A 1 278 ? 1.332 -15.151 -22.005 1.00 79.25 278 PRO A C 1
ATOM 2022 O O . PRO A 1 278 ? 1.651 -15.146 -20.811 1.00 79.25 278 PRO A O 1
ATOM 2025 N N . HIS A 1 279 ? 1.468 -16.207 -22.795 1.00 67.44 279 HIS A N 1
ATOM 2026 C CA . HIS A 1 279 ? 2.301 -17.347 -22.449 1.00 67.44 279 HIS A CA 1
ATOM 2027 C C . HIS A 1 279 ? 3.718 -16.993 -22.903 1.00 67.44 279 HIS A C 1
ATOM 2029 O O . HIS A 1 279 ? 3.888 -16.542 -24.037 1.00 67.44 279 HIS A O 1
ATOM 2035 N N . GLY A 1 280 ? 4.672 -17.070 -21.975 1.00 51.62 280 GLY A N 1
ATOM 2036 C CA . GLY A 1 280 ? 6.094 -17.013 -22.311 1.00 51.62 280 GLY A CA 1
ATOM 2037 C C . GLY A 1 280 ? 6.531 -18.283 -23.019 1.00 51.62 280 GLY A C 1
ATOM 2038 O O . GLY A 1 280 ? 5.833 -19.309 -22.834 1.00 51.62 280 GLY A O 1
#

Foldseek 3Di:
DDDDDDADADPDDPAAAEEEEDAFDDDDDPDDPDDPDPDADPDPPHGNDHGPDDDQAADADPDPDGDHPPHDGDHLVNLCVVLCVQQAAAAPPDGGDDDPDRVLVVQQVVVVVVLVVVQVVCVPPDDRDNYDDTYSSVSSNVVCVVQVVCCVPVVDGHGHRRLQAPWDFAAACAGTKTFHFDPVLVVLVCVLLVDDDPLPNDSVSCSVCVVVVNVSRRVVRHDHHPVVVVVSCVVSVGDMDDDDDLVCVLPDPVCVVLCQQDPPRDGADPDADPSHGDDD

Sequence (280 aa):
YDAAIGDLAVAGAPGLLRFSVFGPGTGTGPGIGPGPDFSPDPNPGNGLGLGLGPVPNPGLSPSPGPGGVNDPPMSELGLLALSGLLGIMGEAGRPPARLAGHQPAYAAGLAGCTALLAALRAAKGADIPETIDISLFDVTCWLNWKVAAAMLVMGEVPTRGGGRSDWFTLPAADGHIALVYMEKDFPQLRDMLQLTDPRFETRAGRLTHRAAFEAAIRPWFAARSRAEITREAQSRRIPIGPVRSPAELLTDPQHVARGFIGPGGMPGMPLRVDGMRPHG

Radius of gyration: 24.14 Å; chains: 1; bounding box: 59×50×60 Å